Protein AF-A0A1F3L0E3-F1 (afdb_monomer_lite)

Foldseek 3Di:
DPPVVVVVVVVVVVVVVVVPDPDDDPDPPPDDDDDDDDDPDDADDFFDDDDDDDRQAGEAGGDPDPDDPPHNYHYQQCPDPPPVVDDRPCRDFCPPPPDPDDDQDFRWDFDDDPPDTFKIWDFPDSPPPPPPDDDDRDIDIDGPPPFDWDFDDDPPWTAWIWTQAPDPVDRQTAIEGETNDDHGPDNYHYDDQQAWTWDFDADPVQDDDPQTGWTFGAGSPPRDTDTDGSDLAKDFDDDPNHGQWIQGSVRDIDGDDCPDPDGDDACDPVVSHGDDPVVVVVVVVVVVVVVVVVVVVVVVVVVVVVVVVVVVD

Secondary structure (DSSP, 8-state):
-HHHHHHHHHHHHHHHHHTT---------------S----S-S---S--SSS-----EEES---SSSPPSSSEEE--TT--S-TT--TT----------SSS------EEEEETTEEEEEEE-S-------TT----PPEEEE-STTPPEEEEETTEEEEEEEE-S-TTS--EEEEESTT----SSSEEE--TTS-EEEEE--TTT-SSTT-SEEEEE-TTT--EEEEE-SSS-EEEEETTEEEEEE-TTS-EEE-----SS-----B-TTS-B--HHHHHHHHHHHHHHHHHHHHHHHHHHHHHHHHHHTT-

pLDDT: mean 73.62, std 20.07, range [36.59, 98.25]

Sequence (313 aa):
MKIITFIRAIAITIVLLCSFINFSFAQFDWIWNGTGGSVPPNTFRFGMLKQNLDIRAIGIGNFTSTNRPLSALHVNTNLMGTDPDFNKGEVFRTDAPVGTFGNPIDINWRMYRGTNQVVRFYNPYSSFVPSTSGQKCDLIIETTMGRSNIIFGTATIPRMIIQDGTNPAIQTGLVGIGNNFLSPQSQLHINDGVFDTYTQITNAATGASANDGLRIGVLGSNGNAVINQQENQSMFFNTNNTARMQINESGLITVYSLASGNNSIVLADKNGTLYTTEIETILTQSQTIQQLKQQVAELEKSIAEMKAIFSKN

Structure (mmCIF, N/CA/C/O backbone):
data_AF-A0A1F3L0E3-F1
#
_entry.id   AF-A0A1F3L0E3-F1
#
loop_
_atom_site.group_PDB
_atom_site.id
_atom_site.type_symbol
_atom_site.label_atom_id
_atom_site.label_alt_id
_atom_site.label_comp_id
_atom_site.label_asym_id
_atom_site.label_entity_id
_atom_site.label_seq_id
_atom_site.pdbx_PDB_ins_code
_atom_site.Cartn_x
_atom_site.Cartn_y
_atom_site.Cartn_z
_atom_site.occupancy
_atom_site.B_iso_or_equiv
_atom_site.auth_seq_id
_atom_site.auth_comp_id
_atom_site.auth_asym_id
_atom_site.auth_atom_id
_atom_site.pdbx_PDB_model_num
ATOM 1 N N . MET A 1 1 ? 47.073 0.833 -100.971 1.00 59.19 1 MET A N 1
ATOM 2 C CA . MET A 1 1 ? 45.784 0.347 -100.420 1.00 59.19 1 MET A CA 1
ATOM 3 C C . MET A 1 1 ? 45.906 -0.588 -99.196 1.00 59.19 1 MET A C 1
ATOM 5 O O . MET A 1 1 ? 44.896 -0.816 -98.554 1.00 59.19 1 MET A O 1
ATOM 9 N N . LYS A 1 2 ? 47.093 -1.092 -98.798 1.00 69.94 2 LYS A N 1
ATOM 10 C CA . LYS A 1 2 ? 47.237 -2.004 -97.633 1.00 69.94 2 LYS A CA 1
ATOM 11 C C . LYS A 1 2 ? 47.361 -1.320 -96.251 1.00 69.94 2 LYS A C 1
ATOM 13 O O . LYS A 1 2 ? 47.013 -1.925 -95.247 1.00 69.94 2 LYS A O 1
ATOM 18 N N . ILE A 1 3 ? 47.792 -0.056 -96.194 1.00 73.50 3 ILE A N 1
ATOM 19 C CA . ILE A 1 3 ? 48.008 0.685 -94.930 1.00 73.50 3 ILE A CA 1
ATOM 20 C C . ILE A 1 3 ? 46.696 1.088 -94.236 1.00 73.50 3 ILE A C 1
ATOM 22 O O . ILE A 1 3 ? 46.581 0.975 -93.020 1.00 73.50 3 ILE A O 1
ATOM 26 N N . ILE A 1 4 ? 45.676 1.496 -94.995 1.00 79.00 4 ILE A N 1
ATOM 27 C CA . ILE A 1 4 ? 44.397 1.959 -94.425 1.00 79.00 4 ILE A CA 1
ATOM 28 C C . ILE A 1 4 ? 43.642 0.804 -93.744 1.00 79.00 4 ILE A C 1
ATOM 30 O O . ILE A 1 4 ? 43.028 0.991 -92.695 1.00 79.00 4 ILE A O 1
ATOM 34 N N . THR A 1 5 ? 43.734 -0.408 -94.295 1.00 82.00 5 THR A N 1
ATOM 35 C CA . THR A 1 5 ? 43.110 -1.608 -93.718 1.00 82.00 5 THR A CA 1
ATOM 36 C C . THR A 1 5 ? 43.779 -2.025 -92.406 1.00 82.00 5 THR A C 1
ATOM 38 O O . THR A 1 5 ? 43.092 -2.422 -91.470 1.00 82.00 5 THR A O 1
ATOM 41 N N . PHE A 1 6 ? 45.102 -1.864 -92.300 1.00 85.06 6 PHE A N 1
ATOM 42 C CA . PHE A 1 6 ? 45.852 -2.153 -91.075 1.00 85.06 6 PHE A CA 1
ATOM 43 C C . PHE A 1 6 ? 45.528 -1.155 -89.950 1.00 85.06 6 PHE A C 1
ATOM 45 O O . PHE A 1 6 ? 45.276 -1.559 -88.817 1.00 85.06 6 PHE A O 1
ATOM 52 N N . ILE A 1 7 ? 45.422 0.139 -90.275 1.00 85.94 7 ILE A N 1
ATOM 53 C CA . ILE A 1 7 ? 45.053 1.180 -89.301 1.00 85.94 7 ILE A CA 1
ATOM 54 C C . ILE A 1 7 ? 43.621 0.974 -88.778 1.00 85.94 7 ILE A C 1
ATOM 56 O O . ILE A 1 7 ? 43.379 1.113 -87.579 1.00 85.94 7 ILE A O 1
ATOM 60 N N . ARG A 1 8 ? 42.672 0.571 -89.638 1.00 84.12 8 ARG A N 1
ATOM 61 C CA . ARG A 1 8 ? 41.297 0.253 -89.207 1.00 84.12 8 ARG A CA 1
ATOM 62 C C . ARG A 1 8 ? 41.234 -0.955 -88.268 1.00 84.12 8 ARG A C 1
ATOM 64 O O . ARG A 1 8 ? 40.488 -0.908 -87.295 1.00 84.12 8 ARG A O 1
ATOM 71 N N . ALA A 1 9 ? 42.028 -1.998 -88.515 1.00 82.94 9 ALA A N 1
ATOM 72 C CA . ALA A 1 9 ? 42.073 -3.175 -87.647 1.00 82.94 9 ALA A CA 1
ATOM 73 C C . ALA A 1 9 ? 42.627 -2.844 -86.247 1.00 82.94 9 ALA A C 1
ATOM 75 O O . ALA A 1 9 ? 42.079 -3.305 -85.247 1.00 82.94 9 ALA A O 1
ATOM 76 N N . ILE A 1 10 ? 43.652 -1.987 -86.161 1.00 86.62 10 ILE A N 1
ATOM 77 C CA . ILE A 1 10 ? 44.204 -1.528 -84.876 1.00 86.62 10 ILE A CA 1
ATOM 78 C C . ILE A 1 10 ? 43.184 -0.675 -84.112 1.00 86.62 10 ILE A C 1
ATOM 80 O O . ILE A 1 10 ? 42.952 -0.923 -82.932 1.00 86.62 10 ILE A O 1
ATOM 84 N N . ALA A 1 11 ? 42.526 0.280 -84.777 1.00 83.06 11 ALA A N 1
ATOM 85 C CA . ALA A 1 11 ? 41.540 1.144 -84.126 1.00 83.06 11 ALA A CA 1
ATOM 86 C C . ALA A 1 11 ? 40.345 0.351 -83.564 1.00 83.06 11 ALA A C 1
ATOM 88 O O . ALA A 1 11 ? 39.930 0.586 -82.432 1.00 83.06 11 ALA A O 1
ATOM 89 N N . ILE A 1 12 ? 39.834 -0.635 -84.312 1.00 83.12 12 ILE A N 1
ATOM 90 C CA . ILE A 1 12 ? 38.733 -1.504 -83.858 1.00 83.12 12 ILE A CA 1
ATOM 91 C C . ILE A 1 12 ? 39.172 -2.379 -82.675 1.00 83.12 12 ILE A C 1
ATOM 93 O O . ILE A 1 12 ? 38.412 -2.557 -81.726 1.00 83.12 12 ILE A O 1
ATOM 97 N N . THR A 1 13 ? 40.415 -2.868 -82.689 1.00 80.31 13 THR A N 1
ATOM 98 C CA . THR A 1 13 ? 40.968 -3.687 -81.600 1.00 80.31 13 THR A CA 1
ATOM 99 C C . THR A 1 13 ? 41.150 -2.872 -80.314 1.00 80.31 13 THR A C 1
ATOM 101 O O . THR A 1 13 ? 40.805 -3.357 -79.241 1.00 80.31 13 THR A O 1
ATOM 104 N N . ILE A 1 14 ? 41.603 -1.614 -80.407 1.00 78.00 14 ILE A N 1
ATOM 105 C CA . ILE A 1 14 ? 41.738 -0.708 -79.251 1.00 78.00 14 ILE A CA 1
ATOM 106 C C . ILE A 1 14 ? 40.364 -0.363 -78.659 1.00 78.00 14 ILE A C 1
ATOM 108 O O . ILE A 1 14 ? 40.195 -0.417 -77.444 1.00 78.00 14 ILE A O 1
ATOM 112 N N . VAL A 1 15 ? 39.361 -0.078 -79.496 1.00 74.81 15 VAL A N 1
ATOM 113 C CA . VAL A 1 15 ? 37.999 0.224 -79.021 1.00 74.81 15 VAL A CA 1
ATOM 114 C C . VAL A 1 15 ? 37.364 -0.991 -78.333 1.00 74.81 15 VAL A C 1
ATOM 116 O O . VAL A 1 15 ? 36.761 -0.835 -77.273 1.00 74.81 15 VAL A O 1
ATOM 119 N N . LEU A 1 16 ? 37.568 -2.202 -78.867 1.00 68.50 16 LEU A N 1
ATOM 120 C CA . LEU A 1 16 ? 37.091 -3.441 -78.242 1.00 68.50 16 LEU A CA 1
ATOM 121 C C . LEU A 1 16 ? 37.804 -3.745 -76.914 1.00 68.50 16 LEU A C 1
ATOM 123 O O . LEU A 1 16 ? 37.148 -4.157 -75.958 1.00 68.50 16 LEU A O 1
ATOM 127 N N . LEU A 1 17 ? 39.112 -3.486 -76.815 1.00 61.94 17 LEU A N 1
ATOM 128 C CA . LEU A 1 17 ? 39.872 -3.635 -75.568 1.00 61.94 17 LEU A CA 1
ATOM 129 C C . LEU A 1 17 ? 39.451 -2.622 -74.494 1.00 61.94 17 LEU A C 1
ATOM 131 O O . LEU A 1 17 ? 39.415 -2.979 -73.321 1.00 61.94 17 LEU A O 1
ATOM 135 N N . CYS A 1 18 ? 39.067 -1.398 -74.868 1.00 58.03 18 CYS A N 1
ATOM 136 C CA . CYS A 1 18 ? 38.587 -0.394 -73.915 1.00 58.03 18 CYS A CA 1
ATOM 137 C C . CYS A 1 18 ? 37.145 -0.644 -73.431 1.00 58.03 18 CYS A C 1
ATOM 139 O O . CYS A 1 18 ? 36.808 -0.240 -72.321 1.00 58.03 18 CYS A O 1
ATOM 141 N N . SER A 1 19 ? 36.296 -1.335 -74.204 1.00 53.44 19 SER A N 1
ATOM 142 C CA . SER A 1 19 ? 34.888 -1.583 -73.835 1.00 53.44 19 SER A CA 1
ATOM 143 C C . SER A 1 19 ? 34.648 -2.738 -72.847 1.00 53.44 19 SER A C 1
ATOM 145 O O . SER A 1 19 ? 33.529 -2.888 -72.360 1.00 53.44 19 SER A O 1
ATOM 147 N N . PHE A 1 20 ? 35.669 -3.539 -72.517 1.00 51.81 20 PHE A N 1
ATOM 148 C CA . PHE A 1 20 ? 35.537 -4.702 -71.619 1.00 51.81 20 PHE A CA 1
ATOM 149 C C . PHE A 1 20 ? 36.124 -4.510 -70.216 1.00 51.81 20 PHE A C 1
ATOM 151 O O . PHE A 1 20 ? 36.136 -5.456 -69.428 1.00 51.81 20 PHE A O 1
ATOM 158 N N . ILE A 1 21 ? 36.563 -3.301 -69.859 1.00 51.72 21 ILE A N 1
ATOM 159 C CA . ILE A 1 21 ? 37.211 -3.058 -68.568 1.00 51.72 21 ILE A CA 1
ATOM 160 C C . ILE A 1 21 ? 36.395 -2.094 -67.698 1.00 51.72 21 ILE A C 1
ATOM 162 O O . ILE A 1 21 ? 36.766 -0.949 -67.468 1.00 51.72 21 ILE A O 1
ATOM 166 N N . ASN A 1 22 ? 35.272 -2.583 -67.168 1.00 43.09 22 ASN A N 1
ATOM 167 C CA . ASN A 1 22 ? 34.642 -1.980 -65.993 1.00 43.09 22 ASN A CA 1
ATOM 168 C C . ASN A 1 22 ? 35.452 -2.373 -64.747 1.00 43.09 22 ASN A C 1
ATOM 170 O O . ASN A 1 22 ? 35.106 -3.326 -64.049 1.00 43.09 22 ASN A O 1
ATOM 174 N N . PHE A 1 23 ? 36.542 -1.657 -64.467 1.00 41.69 23 PHE A N 1
ATOM 175 C CA . PHE A 1 23 ? 37.125 -1.656 -63.126 1.00 41.69 23 PHE A CA 1
ATOM 176 C C . PHE A 1 23 ? 36.453 -0.560 -62.300 1.00 41.69 23 PHE A C 1
ATOM 178 O O . PHE A 1 23 ? 36.731 0.624 -62.466 1.00 41.69 23 PHE A O 1
ATOM 185 N N . SER A 1 24 ? 35.576 -0.955 -61.381 1.00 39.62 24 SER A N 1
ATOM 186 C CA . SER A 1 24 ? 35.202 -0.109 -60.250 1.00 39.62 24 SER A CA 1
ATOM 187 C C . SER A 1 24 ? 36.233 -0.329 -59.144 1.00 39.62 24 SER A C 1
ATOM 189 O O . SER A 1 24 ? 36.222 -1.366 -58.483 1.00 39.62 24 SER A O 1
ATOM 191 N N . PHE A 1 25 ? 37.136 0.631 -58.945 1.00 39.25 25 PHE A N 1
ATOM 192 C CA . PHE A 1 25 ? 37.959 0.687 -57.741 1.00 39.25 25 PHE A CA 1
ATOM 193 C C . PHE A 1 25 ? 37.154 1.377 -56.640 1.00 39.25 25 PHE A C 1
ATOM 195 O O . PHE A 1 25 ? 36.926 2.581 -56.693 1.00 39.25 25 PHE A O 1
ATOM 202 N N . ALA A 1 26 ? 36.751 0.622 -55.624 1.00 36.59 26 ALA A N 1
ATOM 203 C CA . ALA A 1 26 ? 36.622 1.178 -54.285 1.00 36.59 26 ALA A CA 1
ATOM 204 C C . ALA A 1 26 ? 37.933 0.849 -53.565 1.00 36.59 26 ALA A C 1
ATOM 206 O O . ALA A 1 26 ? 38.048 -0.184 -52.911 1.00 36.59 26 ALA A O 1
ATOM 207 N N . GLN A 1 27 ? 38.953 1.683 -53.770 1.00 40.19 27 GLN A N 1
ATOM 208 C CA . GLN A 1 27 ? 40.120 1.694 -52.900 1.00 40.19 27 GLN A CA 1
ATOM 209 C C . GLN A 1 27 ? 39.834 2.701 -51.790 1.00 40.19 27 GLN A C 1
ATOM 211 O O . GLN A 1 27 ? 39.753 3.901 -52.037 1.00 40.19 27 GLN A O 1
ATOM 216 N N . PHE A 1 28 ? 39.689 2.204 -50.570 1.00 40.84 28 PHE A N 1
ATOM 217 C CA . PHE A 1 28 ? 39.889 3.006 -49.371 1.00 40.84 28 PHE A CA 1
ATOM 218 C C . PHE A 1 28 ? 40.872 2.249 -48.477 1.00 40.84 28 PHE A C 1
ATOM 220 O O . PHE A 1 28 ? 40.523 1.734 -47.422 1.00 40.84 28 PHE A O 1
ATOM 227 N N . ASP A 1 29 ? 42.114 2.143 -48.954 1.00 38.25 29 ASP A N 1
ATOM 228 C CA . ASP A 1 29 ? 43.249 1.783 -48.110 1.00 38.25 29 ASP A CA 1
ATOM 229 C C . ASP A 1 29 ? 43.810 3.078 -47.532 1.00 38.25 29 ASP A C 1
ATOM 231 O O . ASP A 1 29 ? 44.656 3.732 -48.144 1.00 38.25 29 ASP A O 1
ATOM 235 N N . TRP A 1 30 ? 43.346 3.465 -46.345 1.00 38.22 30 TRP A N 1
ATOM 236 C CA . TRP A 1 30 ? 44.166 4.319 -45.495 1.00 38.22 30 TRP A CA 1
ATOM 237 C C . TRP A 1 30 ? 45.004 3.414 -44.596 1.00 38.22 30 TRP A C 1
ATOM 239 O O . TRP A 1 30 ? 44.659 3.137 -43.451 1.00 38.22 30 TRP A O 1
ATOM 249 N N . ILE A 1 31 ? 46.094 2.895 -45.162 1.00 44.28 31 ILE A N 1
ATOM 250 C CA . ILE A 1 31 ? 47.155 2.248 -44.393 1.00 44.28 31 ILE A CA 1
ATOM 251 C C . ILE A 1 31 ? 48.140 3.350 -44.019 1.00 44.28 31 ILE A C 1
ATOM 253 O O . ILE A 1 31 ? 48.849 3.895 -44.867 1.00 44.28 31 ILE A O 1
ATOM 257 N N . TRP A 1 32 ? 48.161 3.697 -42.734 1.00 43.19 32 TRP A N 1
ATOM 258 C CA . TRP A 1 32 ? 49.234 4.487 -42.150 1.00 43.19 32 TRP A CA 1
ATOM 259 C C . TRP A 1 32 ? 50.551 3.731 -42.363 1.00 43.19 32 TRP A C 1
ATOM 261 O O . TRP A 1 32 ? 50.732 2.619 -41.867 1.00 43.19 32 TRP A O 1
ATOM 271 N N . ASN A 1 33 ? 51.450 4.316 -43.151 1.00 50.12 33 ASN A N 1
ATOM 272 C CA . ASN A 1 33 ? 52.777 3.776 -43.414 1.00 50.12 33 ASN A CA 1
ATOM 273 C C . ASN A 1 33 ? 53.566 3.637 -42.101 1.00 50.12 33 ASN A C 1
ATOM 275 O O . ASN A 1 33 ? 54.032 4.624 -41.537 1.00 50.12 33 ASN A O 1
ATOM 279 N N . GLY A 1 34 ? 53.747 2.394 -41.657 1.00 41.91 34 GLY A N 1
ATOM 280 C CA . GLY A 1 34 ? 54.677 1.982 -40.610 1.00 41.91 34 GLY A CA 1
ATOM 281 C C . GLY A 1 34 ? 55.440 0.743 -41.073 1.00 41.91 34 GLY A C 1
ATOM 282 O O . GLY A 1 34 ? 55.023 -0.379 -40.826 1.00 41.91 34 GLY A O 1
ATOM 283 N N . THR A 1 35 ? 56.503 0.978 -41.838 1.00 45.50 35 THR A N 1
ATOM 284 C CA . THR A 1 35 ? 57.647 0.097 -42.146 1.00 45.50 35 THR A CA 1
ATOM 285 C C . THR A 1 35 ? 57.555 -1.404 -41.791 1.00 45.50 35 THR A C 1
ATOM 287 O O . THR A 1 35 ? 57.764 -1.800 -40.649 1.00 45.50 35 THR A O 1
ATOM 290 N N . GLY A 1 36 ? 57.456 -2.250 -42.826 1.00 48.59 36 GLY A N 1
ATOM 291 C CA . GLY A 1 36 ? 58.359 -3.407 -42.966 1.00 48.59 36 GLY A CA 1
ATOM 292 C C . GLY A 1 36 ? 57.940 -4.783 -42.432 1.00 48.59 36 GLY A C 1
ATOM 293 O O . GLY A 1 36 ? 58.781 -5.677 -42.433 1.00 48.59 36 GLY A O 1
ATOM 294 N N . GLY A 1 37 ? 56.690 -5.000 -42.019 1.00 49.09 37 GLY A N 1
ATOM 295 C CA . GLY A 1 37 ? 56.210 -6.319 -41.584 1.00 49.09 37 GLY A CA 1
ATOM 296 C C . GLY A 1 37 ? 55.043 -6.826 -42.427 1.00 49.09 37 GLY A C 1
ATOM 297 O O . GLY A 1 37 ? 53.979 -6.218 -42.447 1.00 49.09 37 GLY A O 1
ATOM 298 N N . SER A 1 38 ? 55.217 -7.955 -43.110 1.00 50.34 38 SER A N 1
ATOM 299 C CA . SER A 1 38 ? 54.152 -8.687 -43.802 1.00 50.34 38 SER A CA 1
ATOM 300 C C . SER A 1 38 ? 53.123 -9.227 -42.800 1.00 50.34 38 SER A C 1
ATOM 302 O O . SER A 1 38 ? 53.301 -10.312 -42.246 1.00 50.34 38 SER A O 1
ATOM 304 N N . VAL A 1 39 ? 52.050 -8.471 -42.559 1.00 51.91 39 VAL A N 1
ATOM 305 C CA . VAL A 1 39 ? 50.893 -8.930 -41.776 1.00 51.91 39 VAL A CA 1
ATOM 306 C C . VAL A 1 39 ? 49.913 -9.658 -42.714 1.00 51.91 39 VAL A C 1
ATOM 308 O O . VAL A 1 39 ? 49.618 -9.142 -43.794 1.00 51.91 39 VAL A O 1
ATOM 311 N N . PRO A 1 40 ? 49.408 -10.858 -42.361 1.00 53.81 40 PRO A N 1
ATOM 312 C CA . PRO A 1 40 ? 48.477 -11.614 -43.199 1.00 53.81 40 PRO A CA 1
ATOM 313 C C . PRO A 1 40 ? 47.165 -10.837 -43.457 1.00 53.81 40 PRO A C 1
ATOM 315 O O . PRO A 1 40 ? 46.615 -10.240 -42.531 1.00 53.81 40 PRO A O 1
ATOM 318 N N . PRO A 1 41 ? 46.616 -10.864 -44.688 1.00 47.81 41 PRO A N 1
ATOM 319 C CA . PRO A 1 41 ? 45.636 -9.886 -45.188 1.00 47.81 41 PRO A CA 1
ATOM 320 C C . PRO A 1 41 ? 44.186 -10.028 -44.668 1.00 47.81 41 PRO A C 1
ATOM 322 O O . PRO A 1 41 ? 43.246 -9.809 -45.424 1.00 47.81 41 PRO A O 1
ATOM 325 N N . ASN A 1 42 ? 43.937 -10.407 -43.407 1.00 49.28 42 ASN A N 1
ATOM 326 C CA . ASN A 1 42 ? 42.572 -10.759 -42.972 1.00 49.28 42 ASN A CA 1
ATOM 327 C C . ASN A 1 42 ? 42.128 -10.327 -41.562 1.00 49.28 42 ASN A C 1
ATOM 329 O O . ASN A 1 42 ? 41.179 -10.917 -41.051 1.00 49.28 42 ASN A O 1
ATOM 333 N N . THR A 1 43 ? 42.707 -9.304 -40.927 1.00 46.84 43 THR A N 1
ATOM 334 C CA . THR A 1 43 ? 42.323 -8.978 -39.532 1.00 46.84 43 THR A CA 1
ATOM 335 C C . THR A 1 43 ? 41.562 -7.683 -39.271 1.00 46.84 43 THR A C 1
ATOM 337 O O . THR A 1 43 ? 41.161 -7.494 -38.130 1.00 46.84 43 THR A O 1
ATOM 340 N N . PHE A 1 44 ? 41.203 -6.863 -40.266 1.00 45.75 44 PHE A N 1
ATOM 341 C CA . PHE A 1 44 ? 40.313 -5.715 -40.007 1.00 45.75 44 PHE A CA 1
ATOM 342 C C . PHE A 1 44 ? 39.319 -5.480 -41.147 1.00 45.75 44 PHE A C 1
ATOM 344 O O . PHE A 1 44 ? 39.528 -4.653 -42.027 1.00 45.75 44 PHE A O 1
ATOM 351 N N . ARG A 1 45 ? 38.208 -6.228 -41.147 1.00 46.84 45 ARG A N 1
ATOM 352 C CA . ARG A 1 45 ? 37.086 -5.972 -42.061 1.00 46.84 45 ARG A CA 1
ATOM 353 C C . ARG A 1 45 ? 36.080 -5.047 -41.390 1.00 46.84 45 ARG A C 1
ATOM 355 O O . ARG A 1 45 ? 35.203 -5.516 -40.672 1.00 46.84 45 ARG A O 1
ATOM 362 N N . PHE A 1 46 ? 36.161 -3.754 -41.680 1.00 47.50 46 PHE A N 1
ATOM 363 C CA . PHE A 1 46 ? 35.016 -2.870 -41.496 1.00 47.50 46 PHE A CA 1
ATOM 364 C C . PHE A 1 46 ? 34.133 -2.931 -42.749 1.00 47.50 46 PHE A C 1
ATOM 366 O O . PHE A 1 46 ? 34.481 -2.424 -43.808 1.00 47.50 46 PHE A O 1
ATOM 373 N N . GLY A 1 47 ? 32.983 -3.595 -42.620 1.00 52.59 47 GLY A N 1
ATOM 374 C CA . GLY A 1 47 ? 31.774 -3.224 -43.363 1.00 52.59 47 GLY A CA 1
ATOM 375 C C . GLY A 1 47 ? 31.705 -3.454 -44.878 1.00 52.59 47 GLY A C 1
ATOM 376 O O . GLY A 1 47 ? 30.941 -2.745 -45.523 1.00 52.59 47 GLY A O 1
ATOM 377 N N . MET A 1 48 ? 32.393 -4.436 -45.471 1.00 41.50 48 MET A N 1
ATOM 378 C CA . MET A 1 48 ? 32.135 -4.804 -46.876 1.00 41.50 48 MET A CA 1
ATOM 379 C C . MET A 1 48 ? 31.677 -6.255 -47.040 1.00 41.50 48 MET A C 1
ATOM 381 O O . MET A 1 48 ? 32.367 -7.193 -46.638 1.00 41.50 48 MET A O 1
ATOM 385 N N . LEU A 1 49 ? 30.538 -6.437 -47.719 1.00 45.12 49 LEU A N 1
ATOM 386 C CA . LEU A 1 49 ? 30.242 -7.662 -48.457 1.00 45.12 49 LEU A CA 1
ATOM 387 C C . LEU A 1 49 ? 30.392 -7.418 -49.957 1.00 45.12 49 LEU A C 1
ATOM 389 O O . LEU A 1 49 ? 30.104 -6.352 -50.495 1.00 45.12 49 LEU A O 1
ATOM 393 N N . LYS A 1 50 ? 30.847 -8.476 -50.615 1.00 43.72 50 LYS A N 1
ATOM 394 C CA . LYS A 1 50 ? 30.951 -8.627 -52.058 1.00 43.72 50 LYS A CA 1
ATOM 395 C C . LYS A 1 50 ? 29.531 -8.562 -52.660 1.00 43.72 50 LYS A C 1
ATOM 397 O O . LYS A 1 50 ? 28.702 -9.388 -52.300 1.00 43.72 50 LYS A O 1
ATOM 402 N N . GLN A 1 51 ? 29.319 -7.627 -53.594 1.00 45.00 51 GLN A N 1
ATOM 403 C CA . GLN A 1 51 ? 28.173 -7.490 -54.519 1.00 45.00 51 GLN A CA 1
ATOM 404 C C . GLN A 1 51 ? 26.819 -7.025 -53.928 1.00 45.00 51 GLN A C 1
ATOM 406 O O . GLN A 1 51 ? 26.098 -7.802 -53.317 1.00 45.00 51 GLN A O 1
ATOM 411 N N . ASN A 1 52 ? 26.448 -5.768 -54.224 1.00 48.62 52 ASN A N 1
ATOM 412 C CA . ASN A 1 52 ? 25.072 -5.247 -54.358 1.00 48.62 52 ASN A CA 1
ATOM 413 C C . ASN A 1 52 ? 24.021 -5.630 -53.290 1.00 48.62 52 ASN A C 1
ATOM 415 O O . ASN A 1 52 ? 22.859 -5.853 -53.622 1.00 48.62 52 ASN A O 1
ATOM 419 N N . LEU A 1 53 ? 24.381 -5.667 -52.006 1.00 46.53 53 LEU A N 1
ATOM 420 C CA . LEU A 1 53 ? 23.411 -5.826 -50.917 1.00 46.53 53 LEU A CA 1
ATOM 421 C C . LEU A 1 53 ? 23.544 -4.679 -49.915 1.00 46.53 53 LEU A C 1
ATOM 423 O O . LEU A 1 53 ? 24.660 -4.323 -49.538 1.00 46.53 53 LEU A O 1
ATOM 427 N N . ASP A 1 54 ? 22.405 -4.144 -49.466 1.00 50.03 54 ASP A N 1
ATOM 428 C CA . ASP A 1 54 ? 22.333 -3.150 -48.391 1.00 50.03 54 ASP A CA 1
ATOM 429 C C . ASP A 1 54 ? 23.138 -3.612 -47.169 1.00 50.03 54 ASP A C 1
ATOM 431 O O . ASP A 1 54 ? 23.112 -4.792 -46.799 1.00 50.03 54 ASP A O 1
ATOM 435 N N . ILE A 1 55 ? 23.849 -2.687 -46.519 1.00 53.16 55 ILE A N 1
ATOM 436 C CA . ILE A 1 55 ? 24.617 -2.976 -45.303 1.00 53.16 55 ILE A CA 1
ATOM 437 C C . ILE A 1 55 ? 23.634 -3.391 -44.202 1.00 53.16 55 ILE A C 1
ATOM 439 O O . ILE A 1 55 ? 22.942 -2.560 -43.622 1.00 53.16 55 ILE A O 1
ATOM 443 N N . ARG A 1 56 ? 23.560 -4.697 -43.912 1.00 46.91 56 ARG A N 1
ATOM 444 C CA . ARG A 1 56 ? 22.646 -5.240 -42.888 1.00 46.91 56 ARG A CA 1
ATOM 445 C C . ARG A 1 56 ? 23.243 -5.278 -41.479 1.00 46.91 56 ARG A C 1
ATOM 447 O O . ARG A 1 56 ? 22.487 -5.428 -40.525 1.00 46.91 56 ARG A O 1
ATOM 454 N N . ALA A 1 57 ? 24.569 -5.188 -41.341 1.00 53.34 57 ALA A N 1
ATOM 455 C CA . ALA A 1 57 ? 25.256 -5.177 -40.049 1.00 53.34 57 ALA A CA 1
ATOM 456 C C . ALA A 1 57 ? 26.691 -4.632 -40.155 1.00 53.34 57 ALA A C 1
ATOM 458 O O . ALA A 1 57 ? 27.360 -4.833 -41.170 1.00 53.34 57 ALA A O 1
ATOM 459 N N . ILE A 1 58 ? 27.175 -4.008 -39.080 1.00 58.91 58 ILE A N 1
ATOM 460 C CA . ILE A 1 58 ? 28.558 -3.574 -38.861 1.00 58.91 58 ILE A CA 1
ATOM 461 C C . ILE A 1 58 ? 29.090 -4.344 -37.646 1.00 58.91 58 ILE A C 1
ATOM 463 O O . ILE A 1 58 ? 28.533 -4.274 -36.552 1.00 58.91 58 ILE A O 1
ATOM 467 N N . GLY A 1 59 ? 30.155 -5.118 -37.839 1.00 56.16 59 GLY A N 1
ATOM 468 C CA . GLY A 1 59 ? 30.863 -5.799 -36.757 1.00 56.16 59 GLY A CA 1
ATOM 469 C C . GLY A 1 59 ? 32.163 -5.071 -36.433 1.00 56.16 59 GLY A C 1
ATOM 470 O O . GLY A 1 59 ? 32.882 -4.696 -37.355 1.00 56.16 59 GLY A O 1
ATOM 471 N N . ILE A 1 60 ? 32.475 -4.895 -35.149 1.00 59.22 60 ILE A N 1
ATOM 472 C CA . ILE A 1 60 ? 33.747 -4.333 -34.677 1.00 59.22 60 ILE A CA 1
ATOM 473 C C . ILE A 1 60 ? 34.398 -5.363 -33.747 1.00 59.22 60 ILE A C 1
ATOM 475 O O . ILE A 1 60 ? 33.850 -5.700 -32.703 1.00 59.22 60 ILE A O 1
ATOM 479 N N . GLY A 1 61 ? 35.548 -5.910 -34.137 1.00 56.22 61 GLY A N 1
ATOM 480 C CA . GLY A 1 61 ? 36.260 -6.944 -33.374 1.00 56.22 61 GLY A CA 1
ATOM 481 C C . GLY A 1 61 ? 36.597 -8.186 -34.203 1.00 56.22 61 GLY A C 1
ATOM 482 O O . GLY A 1 61 ? 36.264 -8.281 -35.383 1.00 56.22 61 GLY A O 1
ATOM 483 N N . ASN A 1 62 ? 37.300 -9.142 -33.592 1.00 53.19 62 ASN A N 1
ATOM 484 C CA . ASN A 1 62 ? 37.788 -10.339 -34.280 1.00 53.19 62 ASN A CA 1
ATOM 485 C C . ASN A 1 62 ? 36.757 -11.480 -34.208 1.00 53.19 62 ASN A C 1
ATOM 487 O O . ASN A 1 62 ? 36.547 -12.083 -33.156 1.00 53.19 62 ASN A O 1
ATOM 491 N N . PHE A 1 63 ? 36.097 -11.773 -35.328 1.00 58.28 63 PHE A N 1
ATOM 492 C CA . PHE A 1 63 ? 35.113 -12.851 -35.449 1.00 58.28 63 PHE A CA 1
ATOM 493 C C . PHE A 1 63 ? 35.813 -14.134 -35.908 1.00 58.28 63 PHE A C 1
ATOM 495 O O . PHE A 1 63 ? 36.061 -14.334 -37.092 1.00 58.28 63 PHE A O 1
ATOM 502 N N . THR A 1 64 ? 36.142 -15.017 -34.965 1.00 54.84 64 THR A N 1
ATOM 503 C CA . THR A 1 64 ? 36.888 -16.261 -35.235 1.00 54.84 64 THR A CA 1
ATOM 504 C C . THR A 1 64 ? 36.033 -17.390 -35.825 1.00 54.84 64 THR A C 1
ATOM 506 O O . THR A 1 64 ? 36.554 -18.461 -36.121 1.00 54.84 64 THR A O 1
ATOM 509 N N . SER A 1 65 ? 34.729 -17.168 -36.027 1.00 58.12 65 SER A N 1
ATOM 510 C CA . SER A 1 65 ? 33.824 -18.116 -36.687 1.00 58.12 65 SER A CA 1
ATOM 511 C C . SER A 1 65 ? 33.175 -17.480 -37.917 1.00 58.12 65 SER A C 1
ATOM 513 O O . SER A 1 65 ? 32.927 -16.278 -37.947 1.00 58.12 65 SER A O 1
ATOM 515 N N . THR A 1 66 ? 32.864 -18.287 -38.933 1.00 57.78 66 THR A N 1
ATOM 516 C CA . THR A 1 66 ? 32.194 -17.857 -40.177 1.00 57.78 66 THR A CA 1
ATOM 517 C C . THR A 1 66 ? 30.730 -17.440 -39.985 1.00 57.78 66 THR A C 1
ATOM 519 O O . THR A 1 66 ? 30.044 -17.128 -40.960 1.00 57.78 66 THR A O 1
ATOM 522 N N . ASN A 1 67 ? 30.222 -17.452 -38.752 1.00 52.78 67 ASN A N 1
ATOM 523 C CA . ASN A 1 67 ? 28.841 -17.106 -38.456 1.00 52.78 67 ASN A CA 1
ATOM 524 C C . ASN A 1 67 ? 28.665 -15.584 -38.468 1.00 52.78 67 ASN A C 1
ATOM 526 O O . ASN A 1 67 ? 29.438 -14.837 -37.871 1.00 52.78 67 ASN A O 1
ATOM 530 N N . ARG A 1 68 ? 27.637 -15.130 -39.193 1.00 56.06 68 ARG A N 1
ATOM 531 C CA . ARG A 1 68 ? 27.289 -13.712 -39.356 1.00 56.06 68 ARG A CA 1
ATOM 532 C C . ARG A 1 68 ? 27.074 -13.058 -37.980 1.00 56.06 68 ARG A C 1
ATOM 534 O O . ARG A 1 68 ? 26.574 -13.731 -37.077 1.00 56.06 68 ARG A O 1
ATOM 541 N N . PRO A 1 69 ? 27.384 -11.759 -37.811 1.00 52.28 69 PRO A N 1
ATOM 542 C CA . PRO A 1 69 ? 27.013 -11.042 -36.596 1.00 52.28 69 PRO A CA 1
ATOM 543 C C . PRO A 1 69 ? 25.495 -11.151 -36.374 1.00 52.28 69 PRO A C 1
ATOM 545 O O . PRO A 1 69 ? 24.712 -10.921 -37.294 1.00 52.28 69 PRO A O 1
ATOM 548 N N . LEU A 1 70 ? 25.091 -11.547 -35.162 1.00 50.94 70 LEU A N 1
ATOM 549 C CA . LEU A 1 70 ? 23.687 -11.782 -34.787 1.00 50.94 70 LEU A CA 1
ATOM 550 C C . LEU A 1 70 ? 22.886 -10.480 -34.580 1.00 50.94 70 LEU A C 1
ATOM 552 O O . LEU A 1 70 ? 21.684 -10.527 -34.341 1.00 50.94 70 LEU A O 1
ATOM 556 N N . SER A 1 71 ? 23.543 -9.325 -34.684 1.00 54.88 71 SER A N 1
ATOM 557 C CA . SER A 1 71 ? 22.971 -7.990 -34.517 1.00 54.88 71 SER A CA 1
ATOM 558 C C . SER A 1 71 ? 23.526 -7.024 -35.569 1.00 54.88 71 SER A C 1
ATOM 560 O O . SER A 1 71 ? 24.614 -7.227 -36.110 1.00 54.88 71 SER A O 1
ATOM 562 N N . ALA A 1 72 ? 22.782 -5.947 -35.846 1.00 50.00 72 ALA A N 1
ATOM 563 C CA . ALA A 1 72 ? 23.199 -4.892 -36.777 1.00 50.00 72 ALA A CA 1
ATOM 564 C C . ALA A 1 72 ? 24.463 -4.139 -36.313 1.00 50.00 72 ALA A C 1
ATOM 566 O O . ALA A 1 72 ? 25.191 -3.597 -37.140 1.00 50.00 72 ALA A O 1
ATOM 567 N N . LEU A 1 73 ? 24.745 -4.151 -35.009 1.00 63.94 73 LEU A N 1
ATOM 568 C CA . LEU A 1 73 ? 26.010 -3.740 -34.411 1.00 63.94 73 LEU A CA 1
ATOM 569 C C . LEU A 1 73 ? 26.456 -4.844 -33.449 1.00 63.94 73 LEU A C 1
ATOM 571 O O . LEU A 1 73 ? 25.769 -5.113 -32.463 1.00 63.94 73 LEU A O 1
ATOM 575 N N . HIS A 1 74 ? 27.573 -5.502 -33.749 1.00 55.16 74 HIS A N 1
ATOM 576 C CA . HIS A 1 74 ? 28.170 -6.534 -32.897 1.00 55.16 74 HIS A CA 1
ATOM 577 C C . HIS A 1 74 ? 29.596 -6.107 -32.566 1.00 55.16 74 HIS A C 1
ATOM 579 O O . HIS A 1 74 ? 30.434 -6.021 -33.461 1.00 55.16 74 HIS A O 1
ATOM 585 N N . VAL A 1 75 ? 29.877 -5.847 -31.292 1.00 61.56 75 VAL A N 1
ATOM 586 C CA . VAL A 1 75 ? 31.231 -5.555 -30.813 1.00 61.56 75 VAL A CA 1
ATOM 587 C C . VAL A 1 75 ? 31.742 -6.767 -30.037 1.00 61.56 75 VAL A C 1
ATOM 589 O O . VAL A 1 75 ? 31.145 -7.154 -29.035 1.00 61.56 75 VAL A O 1
ATOM 592 N N . ASN A 1 76 ? 32.805 -7.406 -30.524 1.00 54.44 76 ASN A N 1
ATOM 593 C CA . ASN A 1 76 ? 33.378 -8.596 -29.893 1.00 54.44 76 ASN A CA 1
ATOM 594 C C . ASN A 1 76 ? 34.621 -8.221 -29.073 1.00 54.44 76 ASN A C 1
ATOM 596 O O . ASN A 1 76 ? 35.664 -7.898 -29.640 1.00 54.44 76 ASN A O 1
ATOM 600 N N . THR A 1 77 ? 34.524 -8.314 -27.746 1.00 57.62 77 THR A N 1
ATOM 601 C CA . THR A 1 77 ? 35.595 -7.942 -26.805 1.00 57.62 77 THR A CA 1
ATOM 602 C C . THR A 1 77 ? 36.461 -9.121 -26.352 1.00 57.62 77 THR A C 1
ATOM 604 O O . THR A 1 77 ? 37.340 -8.943 -25.511 1.00 57.62 77 THR A O 1
ATOM 607 N N . ASN A 1 78 ? 36.250 -10.335 -26.878 1.00 51.84 78 ASN A N 1
ATOM 608 C CA . ASN A 1 78 ? 36.886 -11.559 -26.361 1.00 51.84 78 ASN A CA 1
ATOM 609 C C . ASN A 1 78 ? 38.415 -11.625 -26.533 1.00 51.84 78 ASN A C 1
ATOM 611 O O . ASN A 1 78 ? 39.052 -12.507 -25.960 1.00 51.84 78 ASN A O 1
ATOM 615 N N . LEU A 1 79 ? 39.011 -10.712 -27.304 1.00 52.16 79 LEU A N 1
ATOM 616 C CA . LEU A 1 79 ? 40.448 -10.692 -27.596 1.00 52.16 79 LEU A CA 1
ATOM 617 C C . LEU A 1 79 ? 41.131 -9.358 -27.275 1.00 52.16 79 LEU A C 1
ATOM 619 O O . LEU A 1 79 ? 42.258 -9.147 -27.716 1.00 52.16 79 LEU A O 1
ATOM 623 N N . MET A 1 80 ? 40.500 -8.471 -26.497 1.00 54.56 80 MET A N 1
ATOM 624 C CA . MET A 1 80 ? 41.235 -7.320 -25.969 1.00 54.56 80 MET A CA 1
ATOM 625 C C . MET A 1 80 ? 42.290 -7.856 -24.992 1.00 54.56 80 MET A C 1
ATOM 627 O O . MET A 1 80 ? 41.968 -8.576 -24.039 1.00 54.56 80 MET A O 1
ATOM 631 N N . GLY A 1 81 ? 43.564 -7.630 -25.330 1.00 52.97 81 GLY A N 1
ATOM 632 C CA . GLY A 1 81 ? 44.710 -7.989 -24.496 1.00 52.97 81 GLY A CA 1
ATOM 633 C C . GLY A 1 81 ? 44.653 -7.270 -23.148 1.00 52.97 81 GLY A C 1
ATOM 634 O O . GLY A 1 81 ? 43.709 -6.541 -22.872 1.00 52.97 81 GLY A O 1
ATOM 635 N N . THR A 1 82 ? 45.655 -7.476 -22.296 1.00 51.50 82 THR A N 1
ATOM 636 C CA . THR A 1 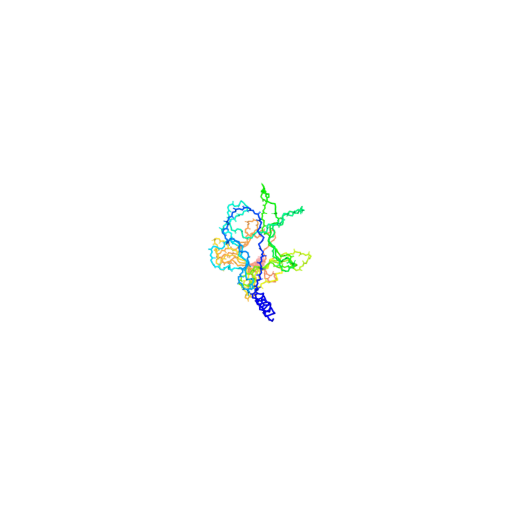82 ? 45.811 -6.794 -20.996 1.00 51.50 82 THR A CA 1
ATOM 637 C C . THR A 1 82 ? 46.139 -5.303 -21.154 1.00 51.50 82 THR A C 1
ATOM 639 O O . THR A 1 82 ? 47.086 -4.809 -20.545 1.00 51.50 82 THR A O 1
ATOM 642 N N . ASP A 1 83 ? 45.418 -4.606 -22.027 1.00 53.56 83 ASP A N 1
ATOM 643 C CA . ASP A 1 83 ? 45.438 -3.158 -22.095 1.00 53.56 83 ASP A CA 1
ATOM 644 C C . ASP A 1 83 ? 44.841 -2.647 -20.770 1.00 53.56 83 ASP A C 1
ATOM 646 O O . ASP A 1 83 ? 43.701 -3.009 -20.451 1.00 53.56 83 ASP A O 1
ATOM 650 N N . PRO A 1 84 ? 45.607 -1.911 -19.944 1.00 56.03 84 PRO A N 1
ATOM 651 C CA . PRO A 1 84 ? 45.159 -1.463 -18.624 1.00 56.03 84 PRO A CA 1
ATOM 652 C C . PRO A 1 84 ? 43.905 -0.585 -18.689 1.00 56.03 84 PRO A C 1
ATOM 654 O O . PRO A 1 84 ? 43.224 -0.427 -17.676 1.00 56.03 84 PRO A O 1
ATOM 657 N N . ASP A 1 85 ? 43.575 -0.067 -19.872 1.00 52.66 85 ASP A N 1
ATOM 658 C CA . ASP A 1 85 ? 42.461 0.847 -20.057 1.00 52.66 85 ASP A CA 1
ATOM 659 C C . ASP A 1 85 ? 41.132 0.131 -20.357 1.00 52.66 85 ASP A C 1
ATOM 661 O O . ASP A 1 85 ? 40.078 0.765 -20.269 1.00 52.66 85 ASP A O 1
ATOM 665 N N . PHE A 1 86 ? 41.121 -1.184 -20.635 1.00 47.16 86 PHE A N 1
ATOM 666 C CA . PHE A 1 86 ? 39.898 -1.919 -20.991 1.00 47.16 86 PHE A CA 1
ATOM 667 C C . PHE A 1 86 ? 39.729 -3.259 -20.262 1.00 47.16 86 PHE A C 1
ATOM 669 O O . PHE A 1 86 ? 40.453 -4.227 -20.500 1.00 47.16 86 PHE A O 1
ATOM 676 N N . ASN A 1 87 ? 38.671 -3.376 -19.453 1.00 48.31 87 ASN A N 1
ATOM 677 C CA . ASN A 1 87 ? 38.279 -4.668 -18.896 1.00 48.31 87 ASN A CA 1
ATOM 678 C C . ASN A 1 87 ? 37.585 -5.528 -19.962 1.00 48.31 87 ASN A C 1
ATOM 680 O O . ASN A 1 87 ? 36.724 -5.064 -20.717 1.00 48.31 87 ASN A O 1
ATOM 684 N N . LYS A 1 88 ? 37.915 -6.824 -19.993 1.00 46.78 88 LYS A N 1
ATOM 685 C CA . LYS A 1 88 ? 37.232 -7.798 -20.856 1.00 46.78 88 LYS A CA 1
ATOM 686 C C . LYS A 1 88 ? 35.732 -7.827 -20.535 1.00 46.78 88 LYS A C 1
ATOM 688 O O . LYS A 1 88 ? 35.353 -8.161 -19.418 1.00 46.78 88 LYS A O 1
ATOM 693 N N . GLY A 1 89 ? 34.896 -7.534 -21.534 1.00 49.50 89 GLY A N 1
ATOM 694 C CA . GLY A 1 89 ? 33.428 -7.563 -21.435 1.00 49.50 89 GLY A CA 1
ATOM 695 C C . GLY A 1 89 ? 32.749 -6.192 -21.505 1.00 49.50 89 GLY A C 1
ATOM 696 O O . GLY A 1 89 ? 31.528 -6.129 -21.632 1.00 49.50 89 GLY A O 1
ATOM 697 N N . GLU A 1 90 ? 33.509 -5.096 -21.481 1.00 47.06 90 GLU A N 1
ATOM 698 C CA . GLU A 1 90 ? 32.964 -3.746 -21.640 1.00 47.06 90 GLU A CA 1
ATOM 699 C C . GLU A 1 90 ? 32.796 -3.410 -23.132 1.00 47.06 90 GLU A C 1
ATOM 701 O O . GLU A 1 90 ? 33.758 -3.143 -23.846 1.00 47.06 90 GLU A O 1
ATOM 706 N N . VAL A 1 91 ? 31.558 -3.487 -23.626 1.00 51.81 91 VAL A N 1
ATOM 707 C CA . VAL A 1 91 ? 31.217 -3.337 -25.057 1.00 51.81 91 VAL A CA 1
ATOM 708 C C . VAL A 1 91 ? 30.799 -1.906 -25.425 1.00 51.81 91 VAL A C 1
ATOM 710 O O . VAL A 1 91 ? 30.920 -1.476 -26.570 1.00 51.81 91 VAL A O 1
ATOM 713 N N . PHE A 1 92 ? 30.329 -1.145 -24.447 1.00 57.53 92 PHE A N 1
ATOM 714 C CA . PHE A 1 92 ? 29.830 0.205 -24.639 1.00 57.53 92 PHE A CA 1
ATOM 715 C C . PHE A 1 92 ? 30.326 1.054 -23.470 1.00 57.53 92 PHE A C 1
ATOM 717 O O . PHE A 1 92 ? 29.871 0.887 -22.340 1.00 57.53 92 PHE A O 1
ATOM 724 N N . ARG A 1 93 ? 31.266 1.957 -23.744 1.00 48.91 93 ARG A N 1
ATOM 725 C CA . ARG A 1 93 ? 31.532 3.116 -22.897 1.00 48.91 93 ARG A CA 1
ATOM 726 C C . ARG A 1 93 ? 31.090 4.357 -23.659 1.00 48.91 93 ARG A C 1
ATOM 728 O O . ARG A 1 93 ? 31.268 4.442 -24.873 1.00 48.91 93 ARG A O 1
ATOM 735 N N . THR A 1 94 ? 30.520 5.321 -22.952 1.00 46.41 94 THR A N 1
ATOM 736 C CA . THR A 1 94 ? 30.557 6.708 -23.405 1.00 46.41 94 THR A CA 1
ATOM 737 C C . THR A 1 94 ? 31.747 7.332 -22.702 1.00 46.41 94 THR A C 1
ATOM 739 O O . THR A 1 94 ? 31.605 7.908 -21.622 1.00 46.41 94 THR A O 1
ATOM 742 N N . ASP A 1 95 ? 32.938 7.170 -23.267 1.00 43.56 95 ASP A N 1
ATOM 743 C CA . ASP A 1 95 ? 34.047 8.040 -22.904 1.00 43.56 95 ASP A CA 1
ATOM 744 C C . ASP A 1 95 ? 33.567 9.423 -23.348 1.00 43.56 95 ASP A C 1
ATOM 746 O O . ASP A 1 95 ? 33.522 9.723 -24.544 1.00 43.56 95 ASP A O 1
ATOM 750 N N . ALA A 1 96 ? 33.055 10.231 -22.418 1.00 43.47 96 ALA A N 1
ATOM 751 C CA . ALA A 1 96 ? 32.781 11.619 -22.733 1.00 43.47 96 ALA A CA 1
ATOM 752 C C . ALA A 1 96 ? 34.107 12.176 -23.272 1.00 43.47 96 ALA A C 1
ATOM 754 O O . ALA A 1 96 ? 35.127 12.009 -22.591 1.00 43.47 96 ALA A O 1
ATOM 755 N N . PRO A 1 97 ? 34.149 12.767 -24.485 1.00 42.19 97 PRO A N 1
ATOM 756 C CA . PRO A 1 97 ? 35.376 13.387 -24.951 1.00 42.19 97 PRO A CA 1
ATOM 757 C C . PRO A 1 97 ? 35.813 14.340 -23.851 1.00 42.19 97 PRO A C 1
ATOM 759 O O . PRO A 1 97 ? 34.973 15.064 -23.312 1.00 42.19 97 PRO A O 1
ATOM 762 N N . VAL A 1 98 ? 37.091 14.263 -23.472 1.00 41.56 98 VAL A N 1
ATOM 763 C CA . VAL A 1 98 ? 37.687 15.096 -22.429 1.00 41.56 98 VAL A CA 1
ATOM 764 C C . VAL A 1 98 ? 37.462 16.543 -22.844 1.00 41.56 98 VAL A C 1
ATOM 766 O O . VAL A 1 98 ? 38.203 17.112 -23.644 1.00 41.56 98 VAL A O 1
ATOM 769 N N . GLY A 1 99 ? 36.351 17.104 -22.382 1.00 41.22 99 GLY A N 1
ATOM 770 C CA . GLY A 1 99 ? 35.943 18.447 -22.699 1.00 41.22 99 GLY A CA 1
ATOM 771 C C . GLY A 1 99 ? 36.920 19.353 -21.994 1.00 41.22 99 GLY A C 1
ATOM 772 O O . GLY A 1 99 ? 36.840 19.561 -20.785 1.00 41.22 99 GLY A O 1
ATOM 773 N N . THR A 1 100 ? 37.845 19.919 -22.760 1.00 44.06 100 THR A N 1
ATOM 774 C CA . THR A 1 100 ? 38.340 21.256 -22.458 1.00 44.06 100 THR A CA 1
ATOM 775 C C . THR A 1 100 ? 37.105 22.111 -22.138 1.00 44.06 100 THR A C 1
ATOM 777 O O . THR A 1 100 ? 36.111 21.991 -22.845 1.00 44.06 100 THR A O 1
ATOM 780 N N . PHE A 1 101 ? 37.158 22.917 -21.074 1.00 42.53 101 PHE A N 1
ATOM 781 C CA . PHE A 1 101 ? 36.062 23.710 -20.476 1.00 42.53 101 PHE A CA 1
ATOM 782 C C . PHE A 1 101 ? 35.316 23.064 -19.296 1.00 42.53 101 PHE A C 1
ATOM 784 O O . PHE A 1 101 ? 34.129 22.780 -19.379 1.00 42.53 101 PHE A O 1
ATOM 791 N N . GLY A 1 102 ? 36.006 22.951 -18.152 1.00 46.91 102 GLY A N 1
ATOM 792 C CA . GLY A 1 102 ? 35.514 23.412 -16.837 1.00 46.91 102 GLY A CA 1
ATOM 793 C C . GLY A 1 102 ? 34.200 22.859 -16.268 1.00 46.91 102 GLY A C 1
ATOM 794 O O . GLY A 1 102 ? 33.755 23.359 -15.240 1.00 46.91 102 GLY A O 1
ATOM 795 N N . ASN A 1 103 ? 33.581 21.864 -16.894 1.00 49.22 103 ASN A N 1
ATOM 796 C CA . ASN A 1 103 ? 32.297 21.310 -16.491 1.00 49.22 103 ASN A CA 1
ATOM 797 C C . ASN A 1 103 ? 32.506 19.830 -16.133 1.00 49.22 103 ASN A C 1
ATOM 799 O O . ASN A 1 103 ? 32.997 19.080 -16.981 1.00 49.22 103 ASN A O 1
ATOM 803 N N . PRO A 1 104 ? 32.246 19.406 -14.885 1.00 52.44 104 PRO A N 1
ATOM 804 C CA . PRO A 1 104 ? 32.589 18.070 -14.410 1.00 52.44 104 PRO A CA 1
ATOM 805 C C . PRO A 1 104 ? 31.894 16.970 -15.226 1.00 52.44 104 PRO A C 1
ATOM 807 O O . PRO A 1 104 ? 30.710 16.713 -15.054 1.00 52.44 104 PRO A O 1
ATOM 810 N N . ILE A 1 105 ? 32.681 16.335 -16.102 1.00 54.12 105 ILE A N 1
ATOM 811 C CA . ILE A 1 105 ? 32.585 14.964 -16.629 1.00 54.12 105 ILE A CA 1
ATOM 812 C C . ILE A 1 105 ? 31.142 14.425 -16.691 1.00 54.12 105 ILE A C 1
ATOM 814 O O . ILE A 1 105 ? 30.612 13.854 -15.745 1.00 54.12 105 ILE A O 1
ATOM 818 N N . ASP A 1 106 ? 30.497 14.585 -17.839 1.00 57.06 106 ASP A N 1
ATOM 819 C CA . ASP A 1 106 ? 29.136 14.111 -18.092 1.00 57.06 106 ASP A CA 1
ATOM 820 C C . ASP A 1 106 ? 29.156 12.618 -18.497 1.00 57.06 106 ASP A C 1
ATOM 822 O O . ASP A 1 106 ? 29.126 12.279 -19.678 1.00 57.06 106 ASP A O 1
ATOM 826 N N . ILE A 1 107 ? 29.273 11.709 -17.520 1.00 58.75 107 ILE A N 1
ATOM 827 C CA . ILE A 1 107 ? 29.250 10.235 -17.707 1.00 58.75 107 ILE A CA 1
ATOM 828 C C . ILE A 1 107 ? 27.819 9.688 -17.833 1.00 58.75 107 ILE A C 1
ATOM 830 O O . ILE A 1 107 ? 27.414 8.752 -17.140 1.00 58.75 107 ILE A O 1
ATOM 834 N N . ASN A 1 108 ? 27.028 10.296 -18.713 1.00 65.44 108 ASN A N 1
ATOM 835 C CA . ASN A 1 108 ? 25.618 9.962 -18.863 1.00 65.44 108 ASN A CA 1
ATOM 836 C C . ASN A 1 108 ? 25.416 9.020 -20.050 1.00 65.44 108 ASN A C 1
ATOM 838 O O . ASN A 1 108 ? 25.735 9.356 -21.191 1.00 65.44 108 ASN A O 1
ATOM 842 N N . TRP A 1 109 ? 24.756 7.893 -19.808 1.00 71.31 109 TRP A N 1
ATOM 843 C CA . TRP A 1 109 ? 24.168 7.108 -20.887 1.00 71.31 109 TRP A CA 1
ATOM 844 C C . TRP A 1 109 ? 22.889 7.781 -21.338 1.00 71.31 109 TRP A C 1
ATOM 846 O O . TRP A 1 109 ? 22.000 8.024 -20.525 1.00 71.31 109 TRP A O 1
ATOM 856 N N . ARG A 1 110 ? 22.777 8.086 -22.628 1.00 69.38 110 ARG A N 1
ATOM 857 C CA . ARG A 1 110 ? 21.657 8.857 -23.172 1.00 69.38 110 ARG A CA 1
ATOM 858 C C . ARG A 1 110 ? 21.012 8.121 -24.329 1.00 69.38 110 ARG A C 1
ATOM 860 O O . ARG A 1 110 ? 21.697 7.589 -25.197 1.00 69.38 110 ARG A O 1
ATOM 867 N N . MET A 1 111 ? 19.689 8.156 -24.373 1.00 72.69 111 MET A N 1
ATOM 868 C CA . MET A 1 111 ? 18.909 7.727 -25.528 1.00 72.69 111 MET A CA 1
ATOM 869 C C . MET A 1 111 ? 18.263 8.951 -26.170 1.00 72.69 111 MET A C 1
ATOM 871 O O . MET A 1 111 ? 17.593 9.737 -25.498 1.00 72.69 111 MET A O 1
ATOM 875 N N . TYR A 1 112 ? 18.443 9.096 -27.480 1.00 66.25 112 TYR A N 1
ATOM 876 C CA . TYR A 1 112 ? 17.879 10.185 -28.273 1.00 66.25 112 TYR A CA 1
ATOM 877 C C . TYR A 1 112 ? 16.804 9.660 -29.227 1.00 66.25 112 TYR A C 1
ATOM 879 O O . TYR A 1 112 ? 16.896 8.543 -29.736 1.00 66.25 112 TYR A O 1
ATOM 887 N N . ARG A 1 113 ? 15.801 10.493 -29.515 1.00 61.09 113 ARG A N 1
ATOM 888 C CA . ARG A 1 113 ? 14.858 10.301 -30.622 1.00 61.09 113 ARG A CA 1
ATOM 889 C C . ARG A 1 113 ? 14.853 11.573 -31.464 1.00 61.09 113 ARG A C 1
ATOM 891 O O . ARG A 1 113 ? 14.272 12.583 -31.072 1.00 61.09 113 ARG A O 1
ATOM 898 N N . GLY A 1 114 ? 15.525 11.528 -32.615 1.00 73.44 114 GLY A N 1
ATOM 899 C CA . GLY A 1 114 ? 15.850 12.738 -33.375 1.00 73.44 114 GLY A CA 1
ATOM 900 C C . GLY A 1 114 ? 16.865 13.594 -32.612 1.00 73.44 114 GLY A C 1
ATOM 901 O O . GLY A 1 114 ? 17.846 13.065 -32.099 1.00 73.44 114 GLY A O 1
ATOM 902 N N . THR A 1 115 ? 16.617 14.899 -32.500 1.00 65.69 115 THR A N 1
ATOM 903 C CA . THR A 1 115 ? 17.478 15.838 -31.753 1.00 65.69 115 THR A CA 1
ATOM 904 C C . THR A 1 115 ? 17.194 15.877 -30.250 1.00 65.69 115 THR A C 1
ATOM 906 O O . THR A 1 115 ? 17.924 16.531 -29.510 1.00 65.69 115 THR A O 1
ATOM 909 N N . ASN A 1 116 ? 16.140 15.203 -29.780 1.00 61.06 116 ASN A N 1
ATOM 910 C CA . ASN A 1 116 ? 15.692 15.303 -28.394 1.00 61.06 116 ASN A CA 1
ATOM 911 C C . ASN A 1 116 ? 16.179 14.110 -27.562 1.00 61.06 116 ASN A C 1
ATOM 913 O O . ASN A 1 116 ? 16.000 12.954 -27.955 1.00 61.06 116 ASN A O 1
ATOM 917 N N . GLN A 1 117 ? 16.772 14.391 -26.400 1.00 71.00 117 GLN A N 1
ATOM 918 C CA . GLN A 1 117 ? 17.160 13.377 -25.420 1.00 71.00 117 GLN A CA 1
ATOM 919 C C . GLN A 1 117 ? 15.925 12.898 -24.654 1.00 71.00 117 GLN A C 1
ATOM 921 O O . GLN A 1 117 ? 15.281 13.691 -23.973 1.00 71.00 117 GLN A O 1
ATOM 926 N N . VAL A 1 118 ? 15.612 11.607 -24.732 1.00 76.19 118 VAL A N 1
ATOM 927 C CA . VAL A 1 118 ? 14.381 11.029 -24.169 1.00 76.19 118 VAL A CA 1
ATOM 928 C C . VAL A 1 118 ? 14.621 10.428 -22.784 1.00 76.19 118 VAL A C 1
ATOM 930 O O . VAL A 1 118 ? 13.802 10.605 -21.885 1.00 76.19 118 VAL A O 1
ATOM 933 N N . VAL A 1 119 ? 15.749 9.738 -22.607 1.00 79.25 119 VAL A N 1
ATOM 934 C CA . VAL A 1 119 ? 16.120 9.051 -21.361 1.00 79.25 119 VAL A CA 1
ATOM 935 C C . VAL A 1 119 ? 17.600 9.274 -21.102 1.00 79.25 119 VAL A C 1
ATOM 937 O O . VAL A 1 119 ? 18.400 9.246 -22.045 1.00 79.25 119 VAL A O 1
ATOM 940 N N . ARG A 1 120 ? 17.970 9.445 -19.831 1.00 77.06 120 ARG A N 1
ATOM 941 C CA . ARG A 1 120 ? 19.360 9.296 -19.402 1.00 77.06 120 ARG A CA 1
ATOM 942 C C . ARG A 1 120 ? 19.495 8.432 -18.154 1.00 77.06 120 ARG A C 1
ATOM 944 O O . ARG A 1 120 ? 18.627 8.452 -17.286 1.00 77.06 120 ARG A O 1
ATOM 951 N N . PHE A 1 121 ? 20.614 7.721 -18.082 1.00 79.12 121 PHE A N 1
ATOM 952 C CA . PHE A 1 121 ? 21.104 7.046 -16.888 1.00 79.12 121 PHE A CA 1
ATOM 953 C C . PHE A 1 121 ? 22.395 7.728 -16.491 1.00 79.12 121 PHE A C 1
ATOM 955 O O . PHE A 1 121 ? 23.334 7.793 -17.291 1.00 79.12 121 PHE A O 1
ATOM 962 N N . TYR A 1 122 ? 22.433 8.266 -15.281 1.00 70.88 122 TYR A N 1
ATOM 963 C CA . TYR A 1 122 ? 23.624 8.945 -14.814 1.00 70.88 122 TYR A CA 1
ATOM 964 C C . TYR A 1 122 ? 23.836 8.816 -13.321 1.00 70.88 122 TYR A C 1
ATOM 966 O O . TYR A 1 122 ? 22.898 8.623 -12.551 1.00 70.88 122 TYR A O 1
ATOM 974 N N . ASN A 1 123 ? 25.099 8.946 -12.936 1.00 64.62 123 ASN A N 1
ATOM 975 C CA . ASN A 1 123 ? 25.483 9.223 -11.568 1.00 64.62 123 ASN A CA 1
ATOM 976 C C . ASN A 1 123 ? 25.790 10.728 -11.493 1.00 64.62 123 ASN A C 1
ATOM 978 O O . ASN A 1 123 ? 26.657 11.196 -12.234 1.00 64.62 123 ASN A O 1
ATOM 982 N N . PRO A 1 124 ? 25.085 11.510 -10.659 1.00 58.94 124 PRO A N 1
ATOM 983 C CA . PRO A 1 124 ? 25.299 12.954 -10.561 1.00 58.94 124 PRO A CA 1
ATOM 984 C C . PRO A 1 124 ? 26.696 13.314 -10.033 1.00 58.94 124 PRO A C 1
ATOM 986 O O . PRO A 1 124 ? 27.130 14.451 -10.205 1.00 58.94 124 PRO A O 1
ATOM 989 N N . TYR A 1 125 ? 27.406 12.364 -9.414 1.00 61.69 125 TYR A N 1
ATOM 990 C CA . TYR A 1 125 ? 28.789 12.530 -8.994 1.00 61.69 125 TYR A CA 1
ATOM 991 C C . TYR A 1 125 ? 29.734 11.869 -9.995 1.00 61.69 125 TYR A C 1
ATOM 993 O O . TYR A 1 125 ? 29.956 10.662 -9.986 1.00 61.69 125 TYR A O 1
ATOM 1001 N N . SER A 1 126 ? 30.325 12.697 -10.852 1.00 52.53 126 SER A N 1
ATOM 1002 C CA . SER A 1 126 ? 31.367 12.299 -11.797 1.00 52.53 126 SER A CA 1
ATOM 1003 C C . SER A 1 126 ? 32.786 12.447 -11.252 1.00 52.53 126 SER A C 1
ATOM 1005 O O . SER A 1 126 ? 33.764 12.259 -11.980 1.00 52.53 126 SER A O 1
ATOM 1007 N N . SER A 1 127 ? 32.938 12.749 -9.961 1.00 47.88 127 SER A N 1
ATOM 1008 C CA . SER A 1 127 ? 34.252 12.718 -9.344 1.00 47.88 127 SER A CA 1
ATOM 1009 C C . SER A 1 127 ? 34.602 11.267 -9.006 1.00 47.88 127 SER A C 1
ATOM 1011 O O . SER A 1 127 ? 34.128 10.686 -8.036 1.00 47.88 127 SER A O 1
ATOM 1013 N N . PHE A 1 128 ? 35.520 10.699 -9.786 1.00 47.09 128 PHE A N 1
ATOM 1014 C CA . PHE A 1 128 ? 36.362 9.543 -9.437 1.00 47.09 128 PHE A CA 1
ATOM 1015 C C . PHE A 1 128 ? 37.225 9.802 -8.178 1.00 47.09 128 PHE A C 1
ATOM 1017 O O . PHE A 1 128 ? 38.323 9.272 -8.037 1.00 47.09 128 PHE A O 1
ATOM 1024 N N . VAL A 1 129 ? 36.783 10.669 -7.266 1.00 45.28 129 VAL A N 1
ATOM 1025 C CA . VAL A 1 129 ? 37.466 10.912 -6.007 1.00 45.28 129 VAL A CA 1
ATOM 1026 C C . VAL A 1 129 ? 37.017 9.788 -5.081 1.00 45.28 129 VAL A C 1
ATOM 1028 O O . VAL A 1 129 ? 35.820 9.699 -4.796 1.00 45.28 129 VAL A O 1
ATOM 1031 N N . PRO A 1 130 ? 37.933 8.928 -4.600 1.00 45.69 130 PRO A N 1
ATOM 1032 C CA . PRO A 1 130 ? 37.627 8.022 -3.512 1.00 45.69 130 PRO A CA 1
ATOM 1033 C C . PRO A 1 130 ? 37.342 8.905 -2.301 1.00 45.69 130 PRO A C 1
ATOM 1035 O O . PRO A 1 130 ? 38.249 9.362 -1.610 1.00 45.69 130 PRO A O 1
ATOM 1038 N N . SER A 1 131 ? 36.069 9.249 -2.119 1.00 48.62 131 SER A N 1
ATOM 1039 C CA . SER A 1 131 ? 35.598 10.015 -0.981 1.00 48.62 131 SER A CA 1
ATOM 1040 C C . SER A 1 131 ? 35.922 9.189 0.256 1.00 48.62 131 SER A C 1
ATOM 1042 O O . SER A 1 131 ? 35.299 8.165 0.533 1.00 48.62 131 SER A O 1
ATOM 1044 N N . THR A 1 132 ? 36.920 9.642 1.006 1.00 55.06 132 THR A N 1
ATOM 1045 C CA . THR A 1 132 ? 37.295 9.133 2.327 1.00 55.06 132 THR A CA 1
ATOM 1046 C C . THR A 1 132 ? 36.190 9.346 3.376 1.00 55.06 132 THR A C 1
ATOM 1048 O O . THR A 1 132 ? 36.411 9.102 4.558 1.00 55.06 132 THR A O 1
ATOM 1051 N N . SER A 1 133 ? 34.977 9.742 2.970 1.00 58.00 133 SER A N 1
ATOM 1052 C CA . SER A 1 133 ? 33.816 9.912 3.840 1.00 58.00 133 SER A CA 1
ATOM 1053 C C . SER A 1 133 ? 32.475 9.648 3.125 1.00 58.00 133 SER A C 1
ATOM 1055 O O . SER A 1 133 ? 31.608 10.511 3.041 1.00 58.00 133 SER A O 1
ATOM 1057 N N . GLY A 1 134 ? 32.257 8.414 2.657 1.00 57.88 134 GLY A N 1
ATOM 1058 C CA . GLY A 1 134 ? 30.917 7.797 2.649 1.00 57.88 134 GLY A CA 1
ATOM 1059 C C . GLY A 1 134 ? 29.811 8.446 1.800 1.00 57.88 134 GLY A C 1
ATOM 1060 O O . GLY A 1 134 ? 28.633 8.269 2.117 1.00 57.88 134 GLY A O 1
ATOM 1061 N N . GLN A 1 135 ? 30.139 9.183 0.738 1.00 58.47 135 GLN A N 1
ATOM 1062 C CA . GLN A 1 135 ? 29.123 9.737 -0.166 1.00 58.47 135 GLN A CA 1
ATOM 1063 C C . GLN A 1 135 ? 28.590 8.663 -1.129 1.00 58.47 135 GLN A C 1
ATOM 1065 O O . GLN A 1 135 ? 29.355 7.887 -1.700 1.00 58.47 135 GLN A O 1
ATOM 1070 N N . LYS A 1 136 ? 27.260 8.587 -1.260 1.00 57.47 136 LYS A N 1
ATOM 1071 C CA . LYS A 1 136 ? 26.550 7.527 -1.989 1.00 57.47 136 LYS A CA 1
ATOM 1072 C C . LYS A 1 136 ? 26.498 7.823 -3.490 1.00 57.47 136 LYS A C 1
ATOM 1074 O O . LYS A 1 136 ? 26.128 8.920 -3.898 1.00 57.47 136 LYS A O 1
ATOM 1079 N N . CYS A 1 137 ? 26.846 6.822 -4.293 1.00 60.06 137 CYS A N 1
ATOM 1080 C CA . CYS A 1 137 ? 26.700 6.818 -5.746 1.00 60.06 137 CYS A CA 1
ATOM 1081 C C . CYS A 1 137 ? 25.305 6.306 -6.119 1.00 60.06 137 CYS A C 1
ATOM 1083 O O . CYS A 1 137 ? 25.139 5.115 -6.387 1.00 60.06 137 CYS A O 1
ATOM 1085 N N . ASP A 1 138 ? 24.303 7.181 -6.106 1.00 72.12 138 ASP A N 1
ATOM 1086 C CA . ASP A 1 138 ? 22.953 6.793 -6.512 1.00 72.12 138 ASP A CA 1
ATOM 1087 C C . ASP A 1 138 ? 22.844 6.770 -8.046 1.00 72.12 138 ASP A C 1
ATOM 1089 O O . ASP A 1 138 ? 23.305 7.676 -8.745 1.00 72.12 138 ASP A O 1
ATOM 1093 N N . LEU A 1 139 ? 22.221 5.721 -8.584 1.00 76.12 139 LEU A N 1
ATOM 1094 C CA . LEU A 1 139 ? 21.834 5.662 -9.991 1.00 76.12 139 LEU A CA 1
ATOM 1095 C C . LEU A 1 139 ? 20.572 6.502 -10.195 1.00 76.12 139 LEU A C 1
ATOM 1097 O O . LEU A 1 139 ? 19.526 6.187 -9.626 1.00 76.12 139 LEU A O 1
ATOM 1101 N N . ILE A 1 140 ? 20.644 7.518 -11.054 1.00 76.12 140 ILE A N 1
ATOM 1102 C CA . ILE A 1 140 ? 19.478 8.305 -11.454 1.00 76.12 140 ILE A CA 1
ATOM 1103 C C . ILE A 1 140 ? 18.954 7.798 -12.797 1.00 76.12 140 ILE A C 1
ATOM 1105 O O . ILE A 1 140 ? 19.689 7.718 -13.786 1.00 76.12 140 ILE A O 1
ATOM 1109 N N . ILE A 1 141 ? 17.656 7.489 -12.819 1.00 84.25 141 ILE A N 1
ATOM 1110 C CA . ILE A 1 141 ? 16.872 7.204 -14.021 1.00 84.25 141 ILE A CA 1
ATOM 1111 C C . ILE A 1 141 ? 15.850 8.323 -14.149 1.00 84.25 141 ILE A C 1
ATOM 1113 O O . ILE A 1 141 ? 15.026 8.509 -13.256 1.00 84.25 141 ILE A O 1
ATOM 1117 N N . GLU A 1 142 ? 15.882 9.054 -15.257 1.00 82.94 142 GLU A N 1
ATOM 1118 C CA . GLU A 1 142 ? 14.939 10.145 -15.482 1.00 82.94 142 GLU A CA 1
ATOM 1119 C C . GLU A 1 142 ? 14.564 10.308 -16.953 1.00 82.94 142 GLU A C 1
ATOM 1121 O O . GLU A 1 142 ? 15.294 9.928 -17.877 1.00 82.94 142 GLU A O 1
ATOM 1126 N N . THR A 1 143 ? 13.405 10.925 -17.159 1.00 81.62 143 THR A N 1
ATOM 1127 C CA . THR A 1 143 ? 12.924 11.342 -18.470 1.00 81.62 143 THR A CA 1
ATOM 1128 C C . THR A 1 143 ? 13.142 12.841 -18.635 1.00 81.62 143 THR A C 1
ATOM 1130 O O . THR A 1 143 ? 12.616 13.633 -17.857 1.00 81.62 143 THR A O 1
ATOM 1133 N N . THR A 1 144 ? 13.895 13.244 -19.657 1.00 70.38 144 THR A N 1
ATOM 1134 C CA . THR A 1 144 ? 14.341 14.641 -19.828 1.00 70.38 144 THR A CA 1
ATOM 1135 C C . THR A 1 144 ? 13.447 15.495 -20.722 1.00 70.38 144 THR A C 1
ATOM 1137 O O . THR A 1 144 ? 13.675 16.694 -20.863 1.00 70.38 144 THR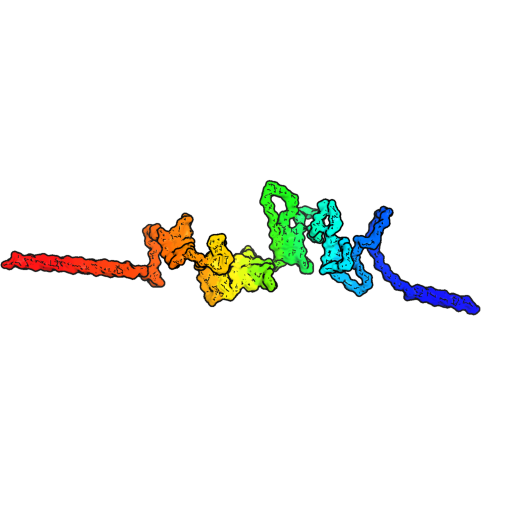 A O 1
ATOM 1140 N N . MET A 1 145 ? 12.422 14.906 -21.334 1.00 62.28 145 MET A N 1
ATOM 1141 C CA . MET A 1 145 ? 11.434 15.633 -22.130 1.00 62.28 145 MET A CA 1
ATOM 1142 C C . MET A 1 145 ? 10.147 15.821 -21.333 1.00 62.28 145 MET A C 1
ATOM 1144 O O . MET A 1 145 ? 9.668 14.866 -20.728 1.00 62.28 145 MET A O 1
ATOM 1148 N N . GLY A 1 146 ? 9.606 17.046 -21.368 1.00 64.69 146 GLY A N 1
ATOM 1149 C CA . GLY A 1 146 ? 8.453 17.539 -20.603 1.00 64.69 146 GLY A CA 1
ATOM 1150 C C . GLY A 1 146 ? 7.524 16.483 -19.995 1.00 64.69 146 GLY A C 1
ATOM 1151 O O . GLY A 1 146 ? 6.936 15.693 -20.728 1.00 64.69 146 GLY A O 1
ATOM 1152 N N . ARG A 1 147 ? 7.392 16.521 -18.658 1.00 70.81 147 ARG A N 1
ATOM 1153 C CA . ARG A 1 147 ? 6.431 15.766 -17.822 1.00 70.81 147 ARG A CA 1
ATOM 1154 C C . ARG A 1 147 ? 6.198 14.323 -18.283 1.00 70.81 147 ARG A C 1
ATOM 1156 O O . ARG A 1 147 ? 5.062 13.862 -18.378 1.00 70.81 147 ARG A O 1
ATOM 1163 N N . SER A 1 148 ? 7.279 13.637 -18.634 1.00 80.94 148 SER A N 1
ATOM 1164 C CA . SER A 1 148 ? 7.225 12.233 -19.018 1.00 80.94 148 SER A CA 1
ATOM 1165 C C . SER A 1 148 ? 7.209 11.347 -17.773 1.00 80.94 148 SER A C 1
ATOM 1167 O O . SER A 1 148 ? 7.659 11.738 -16.697 1.00 80.94 148 SER A O 1
ATOM 1169 N N . ASN A 1 149 ? 6.656 10.149 -17.928 1.00 89.38 149 ASN A N 1
ATOM 1170 C CA . ASN A 1 149 ? 6.499 9.198 -16.837 1.00 89.38 149 ASN A CA 1
ATOM 1171 C C . ASN A 1 149 ? 7.590 8.130 -16.911 1.00 89.38 149 ASN A C 1
ATOM 1173 O O . ASN A 1 149 ? 7.919 7.657 -18.002 1.00 89.38 149 ASN A O 1
ATOM 1177 N N . ILE A 1 150 ? 8.075 7.677 -15.758 1.00 92.75 150 ILE A N 1
ATOM 1178 C CA . ILE A 1 150 ? 8.826 6.420 -15.672 1.00 92.75 150 ILE A CA 1
ATOM 1179 C C . ILE A 1 150 ? 7.803 5.308 -15.458 1.00 92.75 150 ILE A C 1
ATOM 1181 O O . ILE A 1 150 ? 7.033 5.349 -14.499 1.00 92.75 150 ILE A O 1
ATOM 1185 N N . ILE A 1 151 ? 7.768 4.331 -16.366 1.00 93.19 151 ILE A N 1
ATOM 1186 C CA . ILE A 1 151 ? 6.790 3.239 -16.343 1.00 93.19 151 ILE A CA 1
ATOM 1187 C C . ILE A 1 151 ? 7.520 1.909 -16.201 1.00 93.19 151 ILE A C 1
ATOM 1189 O O . ILE A 1 151 ? 8.366 1.561 -17.024 1.00 93.19 151 ILE A O 1
ATOM 1193 N N . PHE A 1 152 ? 7.124 1.140 -15.192 1.00 94.94 152 PHE A N 1
ATOM 1194 C CA . PHE A 1 152 ? 7.524 -0.249 -15.018 1.00 94.94 152 PHE A CA 1
ATOM 1195 C C . PHE A 1 152 ? 6.340 -1.141 -15.377 1.00 94.94 152 PHE A C 1
ATOM 1197 O O . PHE A 1 152 ? 5.251 -1.006 -14.813 1.00 94.94 152 PHE A O 1
ATOM 1204 N N . GLY A 1 153 ? 6.537 -2.049 -16.330 1.00 94.19 153 GLY A N 1
ATOM 1205 C CA . GLY A 1 153 ? 5.485 -2.932 -16.817 1.00 94.19 153 GLY A CA 1
ATOM 1206 C C . GLY A 1 153 ? 5.943 -4.374 -16.967 1.00 94.19 153 GLY A C 1
ATOM 1207 O O . GLY A 1 153 ? 7.130 -4.656 -17.116 1.00 94.19 153 GLY A O 1
ATOM 1208 N N . THR A 1 154 ? 4.984 -5.293 -16.954 1.00 95.12 154 THR A N 1
ATOM 1209 C CA . THR A 1 154 ? 5.199 -6.723 -17.199 1.00 95.12 154 THR A CA 1
ATOM 1210 C C . THR A 1 154 ? 4.240 -7.189 -18.283 1.00 95.12 154 THR A C 1
ATOM 1212 O O . THR A 1 154 ? 3.059 -6.849 -18.253 1.00 95.12 154 THR A O 1
ATOM 1215 N N . ALA A 1 155 ? 4.745 -7.934 -19.273 1.00 92.62 155 ALA A N 1
ATOM 1216 C CA . ALA A 1 155 ? 3.957 -8.392 -20.422 1.00 92.62 155 ALA A CA 1
ATOM 1217 C C . ALA A 1 155 ? 3.140 -7.259 -21.085 1.00 92.62 155 ALA A C 1
ATOM 1219 O O . ALA A 1 155 ? 1.957 -7.416 -21.360 1.00 92.62 155 ALA A O 1
ATOM 1220 N N . THR A 1 156 ? 3.772 -6.099 -21.309 1.00 90.62 156 THR A N 1
ATOM 1221 C CA . THR A 1 156 ? 3.169 -4.869 -21.877 1.00 90.62 156 THR A CA 1
ATOM 1222 C C . THR A 1 156 ? 2.121 -4.161 -21.010 1.00 90.62 156 THR A C 1
ATOM 1224 O O . THR A 1 156 ? 1.589 -3.136 -21.422 1.00 90.62 156 THR A O 1
ATOM 1227 N N . ILE A 1 157 ? 1.870 -4.640 -19.790 1.00 91.19 157 ILE A N 1
ATOM 1228 C CA . ILE A 1 157 ? 0.940 -4.019 -18.843 1.00 91.19 157 ILE A CA 1
ATOM 1229 C C . ILE A 1 157 ? 1.733 -3.148 -17.859 1.00 91.19 157 ILE A C 1
ATOM 1231 O O . ILE A 1 157 ? 2.586 -3.690 -17.149 1.00 91.19 157 ILE A O 1
ATOM 1235 N N . PRO A 1 158 ? 1.467 -1.832 -17.767 1.00 93.31 158 PRO A N 1
ATOM 1236 C CA . PRO A 1 158 ? 1.995 -0.987 -16.698 1.00 93.31 158 PRO A CA 1
ATOM 1237 C C . PRO A 1 158 ? 1.570 -1.521 -15.327 1.00 93.31 158 PRO A C 1
ATOM 1239 O O . PRO A 1 158 ? 0.394 -1.822 -15.128 1.00 93.31 158 PRO A O 1
ATOM 1242 N N . ARG A 1 159 ? 2.524 -1.653 -14.401 1.00 95.19 159 ARG A N 1
ATOM 1243 C CA . ARG A 1 159 ? 2.291 -2.079 -13.006 1.00 95.19 159 ARG A CA 1
ATOM 1244 C C . ARG A 1 159 ? 2.630 -0.986 -12.003 1.00 95.19 159 ARG A C 1
ATOM 1246 O O . ARG A 1 159 ? 2.018 -0.920 -10.944 1.00 95.19 159 ARG A O 1
ATOM 1253 N N . MET A 1 160 ? 3.605 -0.142 -12.336 1.00 96.94 160 MET A N 1
ATOM 1254 C CA . MET A 1 160 ? 3.982 1.023 -11.547 1.00 96.94 160 MET A CA 1
ATOM 1255 C C . MET A 1 160 ? 4.315 2.189 -12.470 1.00 96.94 160 MET A C 1
ATOM 1257 O O . MET A 1 160 ? 4.933 2.013 -13.524 1.00 96.94 160 MET A O 1
ATOM 1261 N N . ILE A 1 161 ? 3.925 3.384 -12.046 1.00 94.69 161 ILE A N 1
ATOM 1262 C CA . ILE A 1 161 ? 4.202 4.632 -12.739 1.00 94.69 161 ILE A CA 1
ATOM 1263 C C . ILE A 1 161 ? 4.711 5.682 -11.756 1.00 94.69 161 ILE A C 1
ATOM 1265 O O . ILE A 1 161 ? 4.155 5.838 -10.672 1.00 94.69 161 ILE A O 1
ATOM 1269 N N . ILE A 1 162 ? 5.753 6.409 -12.150 1.00 94.06 162 ILE A N 1
ATOM 1270 C CA . ILE A 1 162 ? 6.227 7.610 -11.461 1.00 94.06 162 ILE A CA 1
ATOM 1271 C C . ILE A 1 162 ? 5.953 8.792 -12.385 1.00 94.06 162 ILE A C 1
ATOM 1273 O O . ILE A 1 162 ? 6.443 8.812 -13.518 1.00 94.06 162 ILE A O 1
ATOM 1277 N N . GLN A 1 163 ? 5.151 9.744 -11.913 1.00 90.38 163 GLN A N 1
ATOM 1278 C CA . GLN A 1 163 ? 4.770 10.943 -12.658 1.00 90.38 163 GLN A CA 1
ATOM 1279 C C . GLN A 1 163 ? 5.276 12.195 -11.961 1.00 90.38 163 GLN A C 1
ATOM 1281 O O . GLN A 1 163 ? 5.191 12.314 -10.739 1.00 90.38 163 GLN A O 1
ATOM 1286 N N . ASP A 1 164 ? 5.716 13.159 -12.756 1.00 82.94 164 ASP A N 1
ATOM 1287 C CA . ASP A 1 164 ? 5.859 14.543 -12.321 1.00 82.94 164 ASP A CA 1
ATOM 1288 C C . ASP A 1 164 ? 4.453 15.171 -12.339 1.00 82.94 164 ASP A C 1
ATOM 1290 O O . ASP A 1 164 ? 3.916 15.458 -13.414 1.00 82.94 164 ASP A O 1
ATOM 1294 N N . GLY A 1 165 ? 3.798 15.224 -11.167 1.00 72.31 165 GLY A N 1
ATOM 1295 C CA . GLY A 1 165 ? 2.353 15.434 -10.990 1.00 72.31 165 GLY A CA 1
ATOM 1296 C C . GLY A 1 165 ? 1.759 16.591 -11.795 1.00 72.31 165 GLY A C 1
ATOM 1297 O O . GLY A 1 165 ? 2.463 17.496 -12.222 1.00 72.31 165 GLY A O 1
ATOM 1298 N N . THR A 1 166 ? 0.440 16.597 -12.012 1.00 68.62 166 THR A N 1
ATOM 1299 C CA . THR A 1 166 ? -0.245 17.474 -12.991 1.00 68.62 166 THR A CA 1
ATOM 1300 C C . THR A 1 166 ? -0.263 18.967 -12.644 1.00 68.62 166 THR A C 1
ATOM 1302 O O . THR A 1 166 ? -0.409 19.795 -13.551 1.00 68.62 166 THR A O 1
ATOM 1305 N N . ASN A 1 167 ? -0.006 19.350 -11.390 1.00 66.50 167 ASN A N 1
ATOM 1306 C CA . ASN A 1 167 ? 0.059 20.749 -10.962 1.00 66.50 167 ASN A CA 1
ATOM 1307 C C . ASN A 1 167 ? 1.500 21.307 -11.025 1.00 66.50 167 ASN A C 1
ATOM 1309 O O . ASN A 1 167 ? 2.323 20.939 -10.192 1.00 66.50 167 ASN A O 1
ATOM 1313 N N . PRO A 1 168 ? 1.823 22.226 -11.956 1.00 60.12 168 PRO A N 1
ATOM 1314 C CA . PRO A 1 168 ? 3.166 22.804 -12.054 1.00 60.12 168 PRO A CA 1
ATOM 1315 C C . PRO A 1 168 ? 3.553 23.687 -10.852 1.00 60.12 168 PRO A C 1
ATOM 1317 O O . PRO A 1 168 ? 4.735 23.955 -10.666 1.00 60.12 168 PRO A O 1
ATOM 1320 N N . ALA A 1 169 ? 2.592 24.134 -10.032 1.00 60.44 169 ALA A N 1
ATOM 1321 C CA . ALA A 1 169 ? 2.859 24.950 -8.843 1.00 60.44 169 ALA A CA 1
ATOM 1322 C C . ALA A 1 169 ? 3.269 24.120 -7.615 1.00 60.44 169 ALA A C 1
ATOM 1324 O O . ALA A 1 169 ? 3.833 24.657 -6.666 1.00 60.44 169 ALA A O 1
ATOM 1325 N N . ILE A 1 170 ? 2.980 22.817 -7.623 1.00 60.84 170 ILE A N 1
ATOM 1326 C CA . ILE A 1 170 ? 3.336 21.892 -6.551 1.00 60.84 170 ILE A CA 1
ATOM 1327 C C . ILE A 1 170 ? 3.845 20.630 -7.248 1.00 60.84 170 ILE A C 1
ATOM 1329 O O . ILE A 1 170 ? 3.070 19.697 -7.460 1.00 60.84 170 ILE A O 1
ATOM 1333 N N . GLN A 1 171 ? 5.119 20.637 -7.669 1.00 64.25 171 GLN A N 1
ATOM 1334 C CA . GLN A 1 171 ? 5.824 19.455 -8.186 1.00 64.25 171 GLN A CA 1
ATOM 1335 C C . GLN A 1 171 ? 5.736 18.336 -7.145 1.00 64.25 171 GLN A C 1
ATOM 1337 O O . GLN A 1 171 ? 6.566 18.198 -6.250 1.00 64.25 171 GLN A O 1
ATOM 1342 N N . THR A 1 172 ? 4.661 17.569 -7.217 1.00 74.69 172 THR A N 1
ATOM 1343 C CA . THR A 1 172 ? 4.403 16.430 -6.356 1.00 74.69 172 THR A CA 1
ATOM 1344 C C . THR A 1 172 ? 4.623 15.227 -7.235 1.00 74.69 172 THR A C 1
ATOM 1346 O O . THR A 1 172 ? 3.821 14.935 -8.118 1.00 74.69 172 THR A O 1
ATOM 1349 N N . GLY A 1 173 ? 5.759 14.563 -7.035 1.00 86.81 173 GLY A N 1
ATOM 1350 C CA . GLY A 1 173 ? 5.973 13.248 -7.617 1.00 86.81 173 GLY A CA 1
ATOM 1351 C C . GLY A 1 173 ? 4.843 12.328 -7.162 1.00 86.81 173 GLY A C 1
ATOM 1352 O O . GLY A 1 173 ? 4.555 12.247 -5.965 1.00 86.81 173 GLY A O 1
ATOM 1353 N N . LEU A 1 174 ? 4.175 11.681 -8.112 1.00 92.25 174 LEU A N 1
ATOM 1354 C CA . LEU A 1 174 ? 3.110 10.725 -7.838 1.00 92.25 174 LEU A CA 1
ATOM 1355 C C . LEU A 1 174 ? 3.590 9.326 -8.203 1.00 92.25 174 LEU A C 1
ATOM 1357 O O . LEU A 1 174 ? 4.132 9.118 -9.288 1.00 92.25 174 LEU A O 1
ATOM 1361 N N . VAL A 1 175 ? 3.341 8.368 -7.317 1.00 95.12 175 VAL A N 1
ATOM 1362 C CA . VAL A 1 175 ? 3.569 6.946 -7.552 1.00 95.12 175 VAL A CA 1
ATOM 1363 C C . VAL A 1 175 ? 2.219 6.252 -7.666 1.00 95.12 175 VAL A C 1
ATOM 1365 O O . VAL A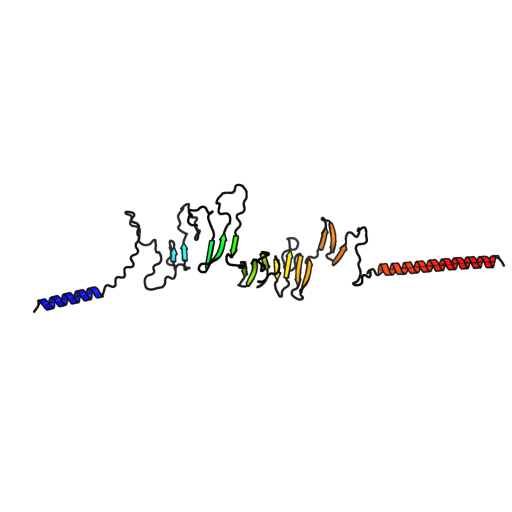 1 175 ? 1.453 6.185 -6.705 1.00 95.12 175 VAL A O 1
ATOM 1368 N N . GLY A 1 176 ? 1.920 5.739 -8.854 1.00 95.94 176 GLY A N 1
ATOM 1369 C CA . GLY A 1 176 ? 0.785 4.852 -9.086 1.00 95.94 176 GLY A CA 1
ATOM 1370 C C . GLY A 1 176 ? 1.242 3.399 -9.093 1.00 95.94 176 GLY A C 1
ATOM 1371 O O . GLY A 1 176 ? 2.243 3.087 -9.737 1.00 95.94 176 GLY A O 1
ATOM 1372 N N . ILE A 1 177 ? 0.516 2.514 -8.412 1.00 97.00 177 ILE A N 1
ATOM 1373 C CA . ILE A 1 177 ? 0.715 1.058 -8.471 1.00 97.00 177 ILE A CA 1
ATOM 1374 C C . ILE A 1 177 ? -0.618 0.420 -8.842 1.00 97.00 177 ILE A C 1
ATOM 1376 O O . ILE A 1 177 ? -1.634 0.719 -8.218 1.00 97.00 177 ILE A O 1
ATOM 1380 N N . GLY A 1 178 ? -0.631 -0.440 -9.855 1.00 94.75 178 GLY A N 1
ATOM 1381 C CA . GLY A 1 178 ? -1.873 -1.031 -10.332 1.00 94.75 178 GLY A CA 1
ATOM 1382 C C . GLY A 1 178 ? -1.841 -1.483 -11.780 1.00 94.75 178 GLY A C 1
ATOM 1383 O O . GLY A 1 178 ? -1.035 -1.006 -12.583 1.00 94.75 178 GLY A O 1
ATOM 1384 N N . ASN A 1 179 ? -2.749 -2.389 -12.127 1.00 92.94 179 ASN A N 1
ATOM 1385 C CA . ASN A 1 179 ? -2.849 -2.945 -13.470 1.00 92.94 179 ASN A CA 1
ATOM 1386 C C . ASN A 1 179 ? -3.377 -1.911 -14.467 1.00 92.94 179 ASN A C 1
ATOM 1388 O O . ASN A 1 179 ? -4.553 -1.559 -14.447 1.00 92.94 179 ASN A O 1
ATOM 1392 N N . ASN A 1 180 ? -2.505 -1.453 -15.372 1.00 91.88 180 ASN A N 1
ATOM 1393 C CA . ASN A 1 180 ? -2.826 -0.429 -16.371 1.00 91.88 180 ASN A CA 1
ATOM 1394 C C . ASN A 1 180 ? -3.306 0.903 -15.751 1.00 91.88 180 ASN A C 1
ATOM 1396 O O . ASN A 1 180 ? -4.109 1.631 -16.337 1.00 91.88 180 ASN A O 1
ATOM 1400 N N . PHE A 1 181 ? -2.806 1.231 -14.557 1.00 93.00 181 PHE A N 1
ATOM 1401 C CA . PHE A 1 181 ? -3.165 2.446 -13.834 1.00 93.00 181 PHE A CA 1
ATOM 1402 C C . PHE A 1 181 ? -2.169 3.583 -14.120 1.00 93.00 181 PHE A C 1
ATOM 1404 O O . PHE A 1 181 ? -1.004 3.520 -13.732 1.00 93.00 181 PHE A O 1
ATOM 1411 N N . LEU A 1 182 ? -2.625 4.632 -14.817 1.00 91.69 182 LEU A N 1
ATOM 1412 C CA . LEU A 1 182 ? -1.761 5.690 -15.372 1.00 91.69 182 LEU A CA 1
ATOM 1413 C C . LEU A 1 182 ? -2.051 7.099 -14.832 1.00 91.69 182 LEU A C 1
ATOM 1415 O O . LEU A 1 182 ? -1.514 8.077 -15.348 1.00 91.69 182 LEU A O 1
ATOM 1419 N N . SER A 1 183 ? -2.932 7.250 -13.845 1.00 91.00 183 SER A N 1
ATOM 1420 C CA . SER A 1 183 ? -3.352 8.574 -13.357 1.00 91.00 183 SER A CA 1
ATOM 1421 C C . SER A 1 183 ? -3.513 8.600 -11.834 1.00 91.00 183 SER A C 1
ATOM 1423 O O . SER A 1 183 ? -4.630 8.792 -11.340 1.00 91.00 183 SER A O 1
ATOM 1425 N N . PRO A 1 184 ? -2.421 8.397 -11.069 1.00 93.12 184 PRO A N 1
ATOM 1426 C CA . PRO A 1 184 ? -2.429 8.590 -9.621 1.00 93.12 184 PRO A CA 1
ATOM 1427 C C . PRO A 1 184 ? -2.957 9.984 -9.247 1.00 93.12 184 PRO A C 1
ATOM 1429 O O . PRO A 1 184 ? -2.773 10.954 -9.973 1.00 93.12 184 PRO A O 1
ATOM 1432 N N . GLN A 1 185 ? -3.637 10.068 -8.103 1.00 91.19 185 GLN A N 1
ATOM 1433 C CA . GLN A 1 185 ? -4.287 11.292 -7.591 1.00 91.19 185 GLN A CA 1
ATOM 1434 C C . GLN A 1 185 ? -3.736 11.681 -6.208 1.00 91.19 185 GLN A C 1
ATOM 1436 O O . GLN A 1 185 ? -4.238 12.575 -5.536 1.00 91.19 185 GLN A O 1
ATOM 1441 N N . SER A 1 186 ? -2.724 10.956 -5.740 1.00 91.38 186 SER A N 1
ATOM 1442 C CA . SER A 1 186 ? -2.076 11.107 -4.440 1.00 91.38 186 SER A CA 1
ATOM 1443 C C . SER A 1 186 ? -0.619 10.676 -4.585 1.00 91.38 186 SER A C 1
ATOM 1445 O O . SER A 1 186 ? -0.293 9.956 -5.531 1.00 91.38 186 SER A O 1
ATOM 1447 N N . GLN A 1 187 ? 0.255 11.115 -3.672 1.00 91.94 187 GLN A N 1
ATOM 1448 C CA . GLN A 1 187 ? 1.697 10.818 -3.731 1.00 91.94 187 GLN A CA 1
ATOM 1449 C C . GLN A 1 187 ? 1.985 9.317 -3.860 1.00 91.94 187 GLN A C 1
ATOM 1451 O O . GLN A 1 187 ? 2.883 8.926 -4.598 1.00 91.94 187 GLN A O 1
ATOM 1456 N N . LEU A 1 188 ? 1.176 8.486 -3.203 1.00 94.62 188 LEU A N 1
ATOM 1457 C CA . LEU A 1 188 ? 1.070 7.056 -3.451 1.00 94.62 188 LEU A CA 1
ATOM 1458 C C . LEU A 1 188 ? -0.406 6.722 -3.686 1.00 94.62 188 LEU A C 1
ATOM 1460 O O . LEU A 1 188 ? -1.244 7.015 -2.835 1.00 94.62 188 LEU A O 1
ATOM 1464 N N . HIS A 1 189 ? -0.728 6.123 -4.828 1.00 95.69 189 HIS A N 1
ATOM 1465 C CA . HIS A 1 189 ? -2.074 5.653 -5.151 1.00 95.69 189 HIS A CA 1
ATOM 1466 C C . HIS A 1 189 ? -1.980 4.214 -5.667 1.00 95.69 189 HIS A C 1
ATOM 1468 O O . HIS A 1 189 ? -1.398 3.959 -6.720 1.00 95.69 189 HIS A O 1
ATOM 1474 N N . ILE A 1 190 ? -2.553 3.277 -4.912 1.00 97.06 190 ILE A N 1
ATOM 1475 C CA . ILE A 1 190 ? -2.666 1.866 -5.289 1.00 97.06 190 ILE A CA 1
ATOM 1476 C C . ILE A 1 190 ? -4.084 1.631 -5.820 1.00 97.06 190 ILE A C 1
ATOM 1478 O O . ILE A 1 190 ? -5.045 1.983 -5.139 1.00 97.06 190 ILE A O 1
ATOM 1482 N N . ASN A 1 191 ? -4.222 1.088 -7.029 1.00 95.31 191 ASN A N 1
ATOM 1483 C CA . ASN A 1 191 ? -5.517 0.880 -7.675 1.00 95.31 191 ASN A CA 1
ATOM 1484 C C . ASN A 1 191 ? -5.469 -0.309 -8.643 1.00 95.31 191 ASN A C 1
ATOM 1486 O O . ASN A 1 191 ? -4.821 -0.221 -9.682 1.00 95.31 191 ASN A O 1
ATOM 1490 N N . ASP A 1 192 ? -6.190 -1.389 -8.337 1.00 90.19 192 A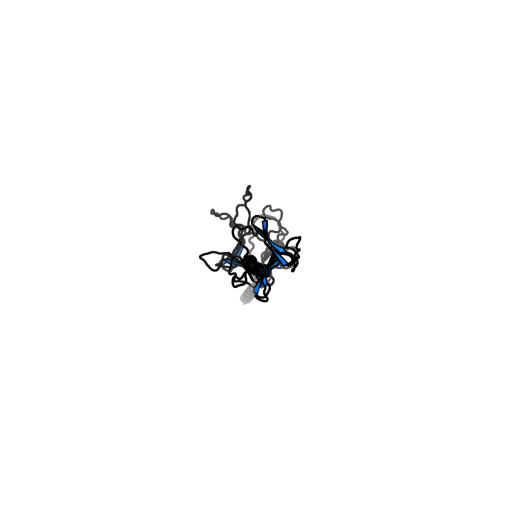SP A N 1
ATOM 1491 C CA . ASP A 1 192 ? -6.310 -2.550 -9.233 1.00 90.19 192 ASP A CA 1
ATOM 1492 C C . ASP A 1 192 ? -7.669 -2.642 -9.962 1.00 90.19 192 ASP A C 1
ATOM 1494 O O . ASP A 1 192 ? -7.981 -3.628 -10.631 1.00 90.19 192 ASP A O 1
ATOM 1498 N N . GLY A 1 193 ? -8.494 -1.596 -9.860 1.00 87.81 193 GLY A N 1
ATOM 1499 C CA . GLY A 1 193 ? -9.800 -1.487 -10.504 1.00 87.81 193 GLY A CA 1
ATOM 1500 C C . GLY A 1 193 ? -10.863 -2.392 -9.882 1.00 87.81 193 GLY A C 1
ATOM 1501 O O . GLY A 1 193 ? -11.694 -1.924 -9.112 1.00 87.81 193 GLY A O 1
ATOM 1502 N N . VAL A 1 194 ? -10.867 -3.672 -10.261 1.00 88.62 194 VAL A N 1
ATOM 1503 C CA . VAL A 1 194 ? -11.947 -4.633 -9.944 1.00 88.62 194 VAL A CA 1
ATOM 1504 C C . VAL A 1 194 ? -11.586 -5.557 -8.779 1.00 88.62 194 VAL A C 1
ATOM 1506 O O . VAL A 1 194 ? -12.467 -6.131 -8.143 1.00 88.62 194 VAL A O 1
ATOM 1509 N N . PHE A 1 195 ? -10.296 -5.720 -8.497 1.00 93.19 195 PHE A N 1
ATOM 1510 C CA . PHE A 1 195 ? -9.824 -6.611 -7.447 1.00 93.19 195 PHE A CA 1
ATOM 1511 C C . PHE A 1 195 ? -9.667 -5.886 -6.116 1.00 93.19 195 PHE A C 1
ATOM 1513 O O . PHE A 1 195 ? -9.495 -4.665 -6.048 1.00 93.19 195 PHE A O 1
ATOM 1520 N N . ASP A 1 196 ? -9.699 -6.676 -5.049 1.00 95.19 196 ASP A N 1
ATOM 1521 C CA . ASP A 1 196 ? -9.334 -6.200 -3.730 1.00 95.19 196 ASP A CA 1
ATOM 1522 C C . ASP A 1 196 ? -7.940 -5.560 -3.768 1.00 95.19 196 ASP A C 1
ATOM 1524 O O . ASP A 1 196 ? -6.975 -6.140 -4.270 1.00 95.19 196 ASP A O 1
ATOM 1528 N N . THR A 1 197 ? -7.839 -4.342 -3.249 1.00 96.25 197 THR A N 1
ATOM 1529 C CA . THR A 1 197 ? -6.615 -3.548 -3.302 1.00 96.25 197 THR A CA 1
ATOM 1530 C C . THR A 1 197 ? -6.143 -3.287 -1.882 1.00 96.25 197 THR A C 1
ATOM 1532 O O . THR A 1 197 ? -6.802 -2.567 -1.130 1.00 96.25 197 THR A O 1
ATOM 1535 N N . TYR A 1 198 ? -4.996 -3.859 -1.512 1.00 96.06 198 TYR A N 1
ATOM 1536 C CA . TYR A 1 198 ? -4.447 -3.777 -0.160 1.00 96.06 198 TYR A CA 1
ATOM 1537 C C . TYR A 1 198 ? -2.976 -3.384 -0.150 1.00 96.06 198 TYR A C 1
ATOM 1539 O O . TYR A 1 198 ? -2.205 -3.760 -1.032 1.00 96.06 198 TYR A O 1
ATOM 1547 N N . THR A 1 199 ? -2.567 -2.760 0.948 1.00 96.94 199 THR A N 1
ATOM 1548 C CA . THR A 1 199 ? -1.215 -2.928 1.476 1.00 96.94 199 THR A CA 1
ATOM 1549 C C . THR A 1 199 ? -1.234 -4.121 2.428 1.00 96.94 199 THR A C 1
ATOM 1551 O O . THR A 1 199 ? -2.022 -4.134 3.377 1.00 96.94 199 THR A O 1
ATOM 1554 N N . GLN A 1 200 ? -0.385 -5.119 2.178 1.00 97.38 200 GLN A N 1
ATOM 1555 C CA . GLN A 1 200 ? -0.233 -6.298 3.033 1.00 97.38 200 GLN A CA 1
ATOM 1556 C C . GLN A 1 200 ? 1.124 -6.259 3.737 1.00 97.38 200 GLN A C 1
ATOM 1558 O O . GLN A 1 200 ? 2.154 -6.030 3.103 1.00 97.38 200 GLN A O 1
ATOM 1563 N N . ILE A 1 201 ? 1.116 -6.477 5.049 1.00 98.19 201 ILE A N 1
ATOM 1564 C CA . ILE A 1 201 ? 2.311 -6.509 5.889 1.00 98.19 201 ILE A CA 1
ATOM 1565 C C . ILE A 1 201 ? 2.381 -7.885 6.539 1.00 98.19 201 ILE A C 1
ATOM 1567 O O . ILE A 1 201 ? 1.477 -8.268 7.282 1.00 98.19 201 ILE A O 1
ATOM 1571 N N . THR A 1 202 ? 3.464 -8.610 6.277 1.00 98.06 202 THR A N 1
ATOM 1572 C CA . THR A 1 202 ? 3.727 -9.924 6.865 1.00 98.06 202 THR A CA 1
ATOM 1573 C C . THR A 1 202 ? 5.116 -9.970 7.494 1.00 98.06 202 THR A C 1
ATOM 1575 O O . THR A 1 202 ? 5.946 -9.079 7.302 1.00 98.06 202 THR A O 1
ATOM 1578 N N . ASN A 1 203 ? 5.375 -11.007 8.281 1.00 97.56 203 ASN A N 1
ATOM 1579 C CA . ASN A 1 203 ? 6.698 -11.330 8.794 1.00 97.56 203 ASN A CA 1
ATOM 1580 C C . ASN A 1 203 ? 6.853 -12.854 8.923 1.00 97.56 203 ASN A C 1
ATOM 1582 O O . ASN A 1 203 ? 5.943 -13.614 8.604 1.00 97.56 203 ASN A O 1
ATOM 1586 N N . ALA A 1 204 ? 7.998 -13.311 9.432 1.00 97.69 204 ALA A N 1
ATOM 1587 C CA . ALA A 1 204 ? 8.266 -14.739 9.596 1.00 97.69 204 ALA A CA 1
ATOM 1588 C C . ALA A 1 204 ? 7.239 -15.483 10.478 1.00 97.69 204 ALA A C 1
ATOM 1590 O O . ALA A 1 204 ? 7.056 -16.679 10.288 1.00 97.69 204 ALA A O 1
ATOM 1591 N N . ALA A 1 205 ? 6.583 -14.801 11.425 1.00 96.75 205 ALA A N 1
ATOM 1592 C CA . ALA A 1 205 ? 5.591 -15.407 12.313 1.00 96.75 205 ALA A CA 1
ATOM 1593 C C . ALA A 1 205 ? 4.205 -15.531 11.665 1.00 96.75 205 ALA A C 1
ATOM 1595 O O . ALA A 1 205 ? 3.481 -16.465 11.987 1.00 96.75 205 ALA A O 1
ATOM 1596 N N . THR A 1 206 ? 3.846 -14.610 10.766 1.00 97.38 206 THR A N 1
ATOM 1597 C CA . THR A 1 206 ? 2.567 -14.651 10.038 1.00 97.38 206 THR A CA 1
ATOM 1598 C C . THR A 1 206 ? 2.667 -15.450 8.741 1.00 97.38 206 THR A C 1
ATOM 1600 O O . THR A 1 206 ? 1.667 -15.933 8.246 1.00 97.38 206 THR A O 1
ATOM 1603 N N . GLY A 1 207 ? 3.865 -15.582 8.165 1.00 97.25 207 GLY A N 1
ATOM 1604 C CA . GLY A 1 207 ? 4.075 -16.211 6.861 1.00 97.25 207 GLY A CA 1
ATOM 1605 C C . GLY A 1 207 ? 4.119 -15.203 5.706 1.00 97.25 207 GLY A C 1
ATOM 1606 O O . GLY A 1 207 ? 4.495 -14.042 5.876 1.00 97.25 207 GLY A O 1
ATOM 1607 N N . ALA A 1 208 ? 3.811 -15.662 4.496 1.00 96.50 208 ALA A N 1
ATOM 1608 C CA . ALA A 1 208 ? 3.899 -14.873 3.258 1.00 96.50 208 ALA A CA 1
ATOM 1609 C C . ALA A 1 208 ? 2.854 -15.277 2.197 1.00 96.50 208 ALA A C 1
ATOM 1611 O O . ALA A 1 208 ? 2.989 -14.944 1.019 1.00 96.50 208 ALA A O 1
ATOM 1612 N N . SER A 1 209 ? 1.832 -16.032 2.596 1.00 96.06 209 SER A N 1
ATOM 1613 C CA . SER A 1 209 ? 0.731 -16.470 1.752 1.00 96.06 209 SER A CA 1
ATOM 1614 C C . SER A 1 209 ? -0.301 -15.355 1.533 1.00 96.06 209 SER A C 1
ATOM 1616 O O . SER A 1 209 ? -0.272 -14.281 2.142 1.00 96.06 209 SER A O 1
ATOM 1618 N N . ALA A 1 210 ? -1.269 -15.623 0.656 1.00 92.75 210 ALA A N 1
ATOM 1619 C CA . ALA A 1 210 ? -2.393 -14.724 0.421 1.00 92.75 210 ALA A CA 1
ATOM 1620 C C . ALA A 1 210 ? -3.373 -14.636 1.608 1.00 92.75 210 ALA A C 1
ATOM 1622 O O . ALA A 1 210 ? -4.302 -13.844 1.530 1.00 92.75 210 ALA A O 1
ATOM 1623 N N . ASN A 1 211 ? -3.200 -15.409 2.679 1.00 95.56 211 ASN A N 1
ATOM 1624 C CA . ASN A 1 211 ? -4.060 -15.367 3.865 1.00 95.56 211 ASN A CA 1
ATOM 1625 C C . ASN A 1 211 ? -3.269 -15.024 5.133 1.00 95.56 211 ASN A C 1
ATOM 1627 O O . ASN A 1 211 ? -3.729 -15.333 6.222 1.00 95.56 211 ASN A O 1
ATOM 1631 N N . ASP A 1 212 ? -2.100 -14.396 4.988 1.00 97.62 212 ASP A N 1
ATOM 1632 C CA . ASP A 1 212 ? -1.182 -14.151 6.100 1.00 97.62 212 ASP A CA 1
ATOM 1633 C C . ASP A 1 212 ? -1.066 -12.647 6.416 1.00 97.62 212 ASP A C 1
ATOM 1635 O O . ASP A 1 212 ? -1.049 -11.795 5.520 1.00 97.62 212 ASP A O 1
ATOM 1639 N N . GLY A 1 213 ? -0.898 -12.311 7.693 1.00 97.69 213 GLY A N 1
ATOM 1640 C CA . GLY A 1 213 ? -0.538 -10.977 8.179 1.00 97.69 213 GLY A CA 1
ATOM 1641 C C . GLY A 1 213 ? -1.667 -9.939 8.204 1.00 97.69 213 GLY A C 1
ATOM 1642 O O . GLY A 1 213 ? -2.847 -10.256 8.322 1.00 97.69 213 GLY A O 1
ATOM 1643 N N . LEU A 1 214 ? -1.292 -8.656 8.142 1.00 98.12 214 LEU A N 1
ATOM 1644 C CA . LEU A 1 214 ? -2.218 -7.521 8.228 1.00 98.12 214 LEU A CA 1
ATOM 1645 C C . LEU A 1 214 ? -2.476 -6.917 6.848 1.00 98.12 214 LEU A C 1
ATOM 1647 O O . LEU A 1 214 ? -1.536 -6.574 6.13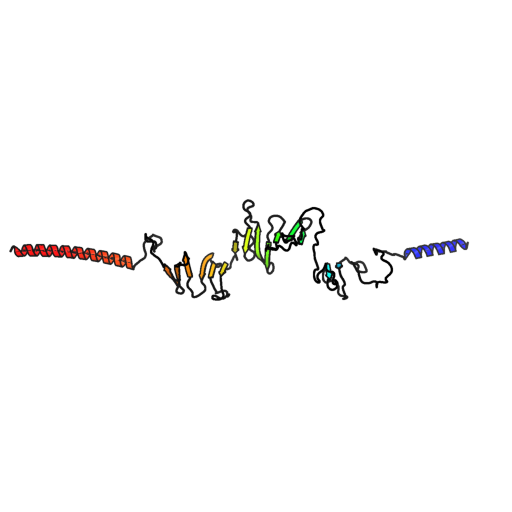0 1.00 98.12 214 LEU A O 1
ATOM 1651 N N . ARG A 1 215 ? -3.751 -6.695 6.521 1.00 97.56 215 ARG A N 1
ATOM 1652 C CA . ARG A 1 215 ? -4.189 -5.976 5.320 1.00 97.56 215 ARG A CA 1
ATOM 1653 C C . ARG A 1 215 ? -4.894 -4.681 5.665 1.00 97.56 215 ARG A C 1
ATOM 1655 O O . ARG A 1 215 ? -5.747 -4.648 6.546 1.00 97.56 215 ARG A O 1
ATOM 1662 N N . ILE A 1 216 ? -4.576 -3.631 4.921 1.00 98.06 216 ILE A N 1
ATOM 1663 C CA . ILE A 1 216 ? -5.295 -2.357 4.959 1.00 98.06 216 ILE A CA 1
ATOM 1664 C C . ILE A 1 216 ? -5.613 -1.968 3.521 1.00 98.06 216 ILE A C 1
ATOM 1666 O O . ILE A 1 216 ? -4.703 -1.910 2.692 1.00 98.06 216 ILE A O 1
ATOM 1670 N N . GLY A 1 217 ? -6.881 -1.713 3.209 1.00 97.06 217 GLY A N 1
ATOM 1671 C CA . GLY A 1 217 ? -7.267 -1.308 1.859 1.00 97.06 217 GLY A CA 1
ATOM 1672 C C . GLY A 1 217 ? -8.765 -1.348 1.597 1.00 97.06 217 GLY A C 1
ATOM 1673 O O . GLY A 1 217 ? -9.554 -1.069 2.497 1.00 97.06 217 GLY A O 1
ATOM 1674 N N . VAL A 1 218 ? -9.148 -1.666 0.360 1.00 97.25 218 VAL A N 1
ATOM 1675 C CA . VAL A 1 218 ? -10.538 -1.657 -0.121 1.00 97.25 218 VAL A CA 1
ATOM 1676 C C . VAL A 1 218 ? -10.891 -2.965 -0.824 1.00 97.25 218 VAL A C 1
ATOM 1678 O O . VAL A 1 218 ? -10.084 -3.513 -1.575 1.00 97.25 218 VAL A O 1
ATOM 1681 N N . LEU A 1 219 ? -12.101 -3.468 -0.578 1.00 95.81 219 LEU A N 1
ATOM 1682 C CA . LEU A 1 219 ? -12.630 -4.649 -1.261 1.00 95.81 219 LEU A CA 1
ATOM 1683 C C . LEU A 1 219 ? -13.090 -4.277 -2.675 1.00 95.81 219 LEU A C 1
ATOM 1685 O O . LEU A 1 219 ? -13.859 -3.336 -2.841 1.00 95.81 219 LEU A O 1
ATOM 1689 N N . GLY A 1 220 ? -12.689 -5.032 -3.692 1.00 93.25 220 GLY A N 1
ATOM 1690 C CA . GLY A 1 220 ? -13.082 -4.812 -5.084 1.00 93.25 220 GLY A CA 1
ATOM 1691 C C . GLY A 1 220 ? -14.552 -5.142 -5.353 1.00 93.25 220 GLY A C 1
ATOM 1692 O O . GLY A 1 220 ? -15.185 -4.528 -6.206 1.00 93.25 220 GLY A O 1
ATOM 1693 N N . SER A 1 221 ? -15.136 -6.061 -4.576 1.00 92.12 221 SER A N 1
ATOM 1694 C CA . SER A 1 221 ? -16.532 -6.493 -4.755 1.00 92.12 221 SER A CA 1
ATOM 1695 C C . SER A 1 221 ? -17.575 -5.410 -4.449 1.00 92.12 221 SER A C 1
ATOM 1697 O O . SER A 1 221 ? -18.652 -5.416 -5.043 1.00 92.12 221 SER A O 1
ATOM 1699 N N . ASN A 1 222 ? -17.287 -4.499 -3.517 1.00 93.69 222 ASN A N 1
ATOM 1700 C CA . ASN A 1 222 ? -18.244 -3.487 -3.054 1.00 93.69 222 ASN A CA 1
ATOM 1701 C C . ASN A 1 222 ? -17.615 -2.140 -2.659 1.00 93.69 222 ASN A C 1
ATOM 1703 O O . ASN A 1 222 ? -18.344 -1.217 -2.304 1.00 93.69 222 ASN A O 1
ATOM 1707 N N . GLY A 1 223 ? -16.290 -2.006 -2.714 1.00 94.81 223 GLY A N 1
ATOM 1708 C CA . GLY A 1 223 ? -15.573 -0.788 -2.339 1.00 94.81 223 GLY A CA 1
ATOM 1709 C C . GLY A 1 223 ? -15.423 -0.565 -0.832 1.00 94.81 223 GLY A C 1
ATOM 1710 O O . GLY A 1 223 ? -14.955 0.501 -0.434 1.00 94.81 223 GLY A O 1
ATOM 1711 N N . ASN A 1 224 ? -15.804 -1.520 0.025 1.00 97.25 224 ASN A N 1
ATOM 1712 C CA . ASN A 1 224 ? -15.710 -1.343 1.475 1.00 97.25 224 ASN A CA 1
ATOM 1713 C C . ASN A 1 224 ? -14.250 -1.216 1.921 1.00 97.25 224 ASN A C 1
ATOM 1715 O O . ASN A 1 224 ? -13.412 -2.052 1.579 1.00 97.25 224 ASN A O 1
ATOM 1719 N N . ALA A 1 225 ? -13.961 -0.204 2.739 1.00 97.81 225 ALA A N 1
ATOM 1720 C CA . ALA A 1 225 ? -12.671 -0.071 3.401 1.00 97.81 225 ALA A CA 1
ATOM 1721 C C . ALA A 1 225 ? -12.514 -1.134 4.497 1.00 97.81 225 ALA A C 1
ATOM 1723 O O . ALA A 1 225 ? -13.453 -1.406 5.248 1.00 97.81 225 ALA A O 1
ATOM 1724 N N . VAL A 1 226 ? -11.320 -1.717 4.604 1.00 97.25 226 VAL A N 1
ATOM 1725 C CA . VAL A 1 226 ? -11.019 -2.782 5.562 1.00 97.25 226 VAL A CA 1
ATOM 1726 C C . VAL A 1 226 ? -9.644 -2.613 6.201 1.00 97.25 226 VAL A C 1
ATOM 1728 O O . VAL A 1 226 ? -8.666 -2.245 5.549 1.00 97.25 226 VAL A O 1
ATOM 1731 N N . ILE A 1 227 ? -9.583 -2.945 7.490 1.00 97.62 227 ILE A N 1
ATOM 1732 C CA . ILE A 1 227 ? -8.364 -3.269 8.233 1.00 97.62 227 ILE A CA 1
ATOM 1733 C C . ILE A 1 227 ? -8.568 -4.699 8.715 1.00 97.62 227 ILE A C 1
ATOM 1735 O O . ILE A 1 227 ? -9.497 -4.963 9.475 1.00 97.62 227 ILE A O 1
ATOM 1739 N N . ASN A 1 228 ? -7.761 -5.624 8.215 1.00 96.62 228 ASN A N 1
ATOM 1740 C CA . ASN A 1 228 ? -8.017 -7.048 8.342 1.00 96.62 228 ASN A CA 1
ATOM 1741 C C . ASN A 1 228 ? -6.765 -7.775 8.834 1.00 96.62 228 ASN A C 1
ATOM 1743 O O . ASN A 1 228 ? -5.796 -7.925 8.089 1.00 96.62 228 ASN A O 1
ATOM 1747 N N . GLN A 1 229 ? -6.790 -8.205 10.093 1.00 97.19 229 GLN A N 1
ATOM 1748 C CA . GLN A 1 229 ? -5.820 -9.146 10.643 1.00 97.19 229 GLN A CA 1
ATOM 1749 C C . GLN A 1 229 ? -6.215 -10.552 10.189 1.00 97.19 229 GLN A C 1
ATOM 1751 O O . GLN A 1 229 ? -7.303 -11.013 10.520 1.00 97.19 229 GLN A O 1
ATOM 1756 N N . GLN A 1 230 ? -5.365 -11.201 9.394 1.00 97.12 230 GLN A N 1
ATOM 1757 C CA . GLN A 1 230 ? -5.628 -12.549 8.887 1.00 97.12 230 GLN A CA 1
ATOM 1758 C C . GLN A 1 230 ? -5.268 -13.649 9.891 1.00 97.12 230 GLN A C 1
ATOM 1760 O O . GLN A 1 230 ? -5.775 -14.764 9.792 1.00 97.12 230 GLN A O 1
ATOM 1765 N N . GLU A 1 231 ? -4.410 -13.343 10.861 1.00 97.06 231 GLU A N 1
ATOM 1766 C CA . GLU A 1 231 ? -3.986 -14.303 11.872 1.00 97.06 231 GLU A CA 1
ATOM 1767 C C . GLU A 1 231 ? -5.034 -14.477 12.976 1.00 97.06 231 GLU A C 1
ATOM 1769 O O . GLU A 1 231 ? -5.739 -13.534 13.340 1.00 97.06 231 GLU A O 1
ATOM 1774 N N . ASN A 1 232 ? -5.052 -15.651 13.617 1.00 96.25 232 ASN A N 1
ATOM 1775 C CA . ASN A 1 232 ? -5.773 -15.872 14.878 1.00 96.25 232 ASN A CA 1
ATOM 1776 C C . ASN A 1 232 ? -5.024 -15.209 16.051 1.00 96.25 232 ASN A C 1
ATOM 1778 O O . ASN A 1 232 ? -4.522 -15.876 16.956 1.00 96.25 232 ASN A O 1
ATOM 1782 N N . GLN A 1 233 ? -4.850 -13.892 15.961 1.00 96.44 233 GLN A N 1
ATOM 1783 C CA . GLN A 1 233 ? -4.072 -13.063 16.869 1.00 96.44 233 GLN A CA 1
ATOM 1784 C C . GLN A 1 233 ? -4.785 -11.736 17.109 1.00 96.44 233 GLN A C 1
ATOM 1786 O O . GLN A 1 233 ? -5.588 -11.260 16.308 1.00 96.44 233 GLN A O 1
ATOM 1791 N N . SER A 1 234 ? -4.447 -11.109 18.226 1.00 96.62 234 SER A N 1
ATOM 1792 C CA . SER A 1 234 ? -5.022 -9.832 18.628 1.00 96.62 234 SER A CA 1
ATOM 1793 C C . SER A 1 234 ? -4.504 -8.648 17.795 1.00 96.62 234 SER A C 1
ATOM 1795 O O . SER A 1 234 ? -3.325 -8.574 17.447 1.00 96.62 234 SER A O 1
ATOM 1797 N N . MET A 1 235 ? -5.368 -7.660 17.547 1.00 97.94 235 MET A N 1
ATOM 1798 C CA . MET A 1 235 ? -5.000 -6.329 17.056 1.00 97.94 235 MET A CA 1
ATOM 1799 C C . MET A 1 235 ? -4.900 -5.348 18.224 1.00 97.94 235 MET A C 1
ATOM 1801 O O . MET A 1 235 ? -5.884 -5.120 18.926 1.00 97.94 235 MET A O 1
ATOM 1805 N N . PHE A 1 236 ? -3.731 -4.733 18.409 1.00 96.38 236 PHE A N 1
ATOM 1806 C CA . PHE A 1 236 ? -3.478 -3.766 19.480 1.00 96.38 236 PHE A CA 1
ATOM 1807 C C . PHE A 1 236 ? -3.403 -2.334 18.952 1.00 96.38 236 PHE A C 1
ATOM 1809 O O . PHE A 1 236 ? -2.696 -2.048 17.987 1.00 96.38 236 PHE A O 1
ATOM 1816 N N . PHE A 1 237 ? -4.054 -1.416 19.660 1.00 96.25 237 PHE A N 1
ATOM 1817 C CA . PHE A 1 237 ? -3.988 0.022 19.430 1.00 96.25 237 PHE A CA 1
ATOM 1818 C C . PHE A 1 237 ? -3.255 0.665 20.605 1.00 96.25 237 PHE A C 1
ATOM 1820 O O . PHE A 1 237 ? -3.778 0.761 21.721 1.00 96.25 237 PHE A O 1
ATOM 1827 N N . ASN A 1 238 ? -2.010 1.064 20.353 1.00 94.88 238 ASN A N 1
ATOM 1828 C CA . ASN A 1 238 ? -1.067 1.483 21.384 1.00 94.88 238 ASN A CA 1
ATOM 1829 C C . ASN A 1 238 ? -0.837 2.999 21.367 1.00 94.88 238 ASN A C 1
ATOM 1831 O O . ASN A 1 238 ? -0.814 3.637 20.317 1.00 94.88 238 ASN A O 1
ATOM 1835 N N . THR A 1 239 ? -0.581 3.584 22.535 1.00 93.06 239 THR A N 1
ATOM 1836 C CA . THR A 1 239 ? -0.043 4.947 22.664 1.00 93.06 239 THR A CA 1
ATOM 1837 C C . THR A 1 239 ? 1.027 4.938 23.738 1.00 93.06 239 THR A C 1
ATOM 1839 O O . THR A 1 239 ? 0.776 4.456 24.843 1.00 93.06 239 THR A O 1
ATOM 1842 N N . ASN A 1 240 ? 2.215 5.460 23.417 1.00 93.62 240 ASN A N 1
ATOM 1843 C CA . ASN A 1 240 ? 3.385 5.401 24.297 1.00 93.62 240 ASN A CA 1
ATOM 1844 C C . ASN A 1 240 ? 3.663 3.966 24.798 1.00 93.62 240 ASN A C 1
ATOM 1846 O O . ASN A 1 240 ? 3.704 3.709 26.000 1.00 93.62 240 ASN A O 1
ATOM 1850 N N . ASN A 1 241 ? 3.749 3.010 23.865 1.00 93.06 241 ASN A N 1
ATOM 1851 C CA . ASN A 1 241 ? 4.009 1.585 24.130 1.00 93.06 241 ASN A CA 1
ATOM 1852 C C . ASN A 1 241 ? 3.013 0.885 25.080 1.00 93.06 241 ASN A C 1
ATOM 1854 O O . ASN A 1 241 ? 3.289 -0.209 25.559 1.00 93.06 241 ASN A O 1
ATOM 1858 N N . THR A 1 242 ? 1.855 1.493 25.351 1.00 88.19 242 THR A N 1
ATOM 1859 C CA . THR A 1 242 ? 0.799 0.920 26.194 1.00 88.19 242 THR A CA 1
ATOM 1860 C C . THR A 1 242 ? -0.442 0.667 25.350 1.00 88.19 242 THR A C 1
ATOM 1862 O O . THR A 1 242 ? -0.917 1.593 24.684 1.00 88.19 242 THR A O 1
ATOM 1865 N N . ALA A 1 243 ? -0.993 -0.547 25.408 1.00 90.88 243 ALA A N 1
ATOM 1866 C CA . ALA A 1 243 ? -2.268 -0.866 24.773 1.00 90.88 243 ALA A CA 1
ATOM 1867 C C . ALA A 1 243 ? -3.389 -0.035 25.399 1.00 90.88 243 ALA A C 1
ATOM 1869 O O . ALA A 1 243 ? -3.577 -0.023 26.615 1.00 90.88 243 ALA A O 1
ATOM 1870 N N . ARG A 1 244 ? -4.115 0.703 24.559 1.00 88.88 244 ARG A N 1
ATOM 1871 C CA . ARG A 1 244 ? -5.287 1.492 24.960 1.00 88.88 244 ARG A CA 1
ATOM 1872 C C . ARG A 1 244 ? -6.573 0.817 24.517 1.00 88.88 244 ARG A C 1
ATOM 1874 O O . ARG A 1 244 ? -7.536 0.827 25.273 1.00 88.88 244 ARG A O 1
ATOM 1881 N N . MET A 1 245 ? -6.549 0.168 23.356 1.00 93.38 245 MET A N 1
ATOM 1882 C CA . MET A 1 245 ? -7.628 -0.672 22.849 1.00 93.38 245 MET A CA 1
ATOM 1883 C C . MET A 1 245 ? -7.048 -1.946 22.226 1.00 93.38 245 MET A C 1
ATOM 1885 O O . MET A 1 245 ? -5.932 -1.937 21.706 1.00 93.38 245 MET A O 1
ATOM 1889 N N . GLN A 1 246 ? -7.809 -3.031 22.269 1.00 94.44 246 GLN A N 1
ATOM 1890 C CA . GLN A 1 246 ? -7.501 -4.285 21.595 1.00 94.44 246 GLN A CA 1
ATOM 1891 C C . GLN A 1 246 ? -8.770 -4.886 21.000 1.00 94.44 246 GLN A C 1
ATOM 1893 O O . GLN A 1 246 ? -9.825 -4.809 21.620 1.00 94.44 246 GLN A O 1
ATOM 1898 N N . ILE A 1 247 ? -8.642 -5.516 19.834 1.00 96.75 247 ILE A N 1
ATOM 1899 C CA . ILE A 1 247 ? -9.599 -6.507 19.333 1.00 96.75 247 ILE A CA 1
ATOM 1900 C C . ILE A 1 247 ? -8.887 -7.850 19.418 1.00 96.75 247 ILE A C 1
ATOM 1902 O O . ILE A 1 247 ? -7.858 -8.023 18.765 1.00 96.75 247 ILE A O 1
ATOM 1906 N N . ASN A 1 248 ? -9.350 -8.753 20.276 1.00 94.94 248 ASN A N 1
ATOM 1907 C CA . ASN A 1 248 ? -8.675 -10.033 20.451 1.00 94.94 248 ASN A CA 1
ATOM 1908 C C . ASN A 1 248 ? -9.015 -11.027 19.332 1.00 94.94 248 ASN A C 1
ATOM 1910 O O . ASN A 1 248 ? -9.869 -10.771 18.485 1.00 94.94 248 ASN A O 1
ATOM 1914 N N . GLU A 1 249 ? -8.354 -12.176 19.343 1.00 95.38 249 GLU A N 1
ATOM 1915 C CA . GLU A 1 249 ? -8.538 -13.251 18.368 1.00 95.38 249 GLU A CA 1
ATOM 1916 C C . GLU A 1 249 ? -9.955 -13.855 18.373 1.00 95.38 249 GLU A C 1
ATOM 1918 O O . GLU A 1 249 ? -10.401 -14.419 17.381 1.00 95.38 249 GLU A O 1
ATOM 1923 N N . SER A 1 250 ? -10.705 -13.680 19.468 1.00 93.88 250 SER A N 1
ATOM 1924 C CA . SER A 1 250 ? -12.126 -14.048 19.562 1.00 93.88 250 SER A CA 1
ATOM 1925 C C . SER A 1 250 ? -13.075 -12.927 19.106 1.00 93.88 250 SER A C 1
ATOM 1927 O O . SER A 1 250 ? -14.291 -13.068 19.224 1.00 93.88 250 SER A O 1
ATOM 1929 N N . GLY A 1 251 ? -12.547 -11.798 18.622 1.00 88.62 251 GLY A N 1
ATOM 1930 C CA . GLY A 1 251 ? -13.323 -10.638 18.181 1.00 88.62 251 GLY A CA 1
ATOM 1931 C C . GLY A 1 251 ? -13.829 -9.731 19.308 1.00 88.62 251 GLY A C 1
ATOM 1932 O O . GLY A 1 251 ? -14.625 -8.829 19.052 1.00 88.62 251 GLY A O 1
ATOM 1933 N N . LEU A 1 252 ? -13.386 -9.937 20.553 1.00 87.81 252 LEU A N 1
ATOM 1934 C CA . LEU A 1 252 ? -13.776 -9.098 21.686 1.00 87.81 252 LEU A CA 1
ATOM 1935 C C . LEU A 1 252 ? -12.966 -7.804 21.713 1.00 87.81 252 LEU A C 1
ATOM 1937 O O . LEU A 1 252 ? -11.743 -7.817 21.566 1.00 87.81 252 LEU A O 1
ATOM 1941 N N . ILE A 1 253 ? -13.659 -6.694 21.960 1.00 92.19 253 ILE A N 1
ATOM 1942 C CA . ILE A 1 253 ? -13.047 -5.375 22.096 1.00 92.19 253 ILE A CA 1
ATOM 1943 C C . ILE A 1 253 ? -12.782 -5.084 23.574 1.00 92.19 253 ILE A C 1
ATOM 1945 O O . ILE A 1 253 ? -13.712 -5.025 24.376 1.00 92.19 253 ILE A O 1
ATOM 1949 N N . THR A 1 254 ? -11.523 -4.822 23.912 1.00 86.19 254 THR A N 1
ATOM 1950 C CA . THR A 1 254 ? -11.101 -4.372 25.244 1.00 86.19 254 THR A CA 1
ATOM 1951 C C . THR A 1 254 ? -10.588 -2.942 25.161 1.00 86.19 254 THR A C 1
ATOM 1953 O O . THR A 1 254 ? -9.760 -2.635 24.304 1.00 86.19 254 THR A O 1
ATOM 1956 N N . VAL A 1 255 ? -11.020 -2.072 26.078 1.00 86.88 255 VAL A N 1
ATOM 1957 C CA . VAL A 1 255 ? -10.449 -0.728 26.259 1.00 86.88 255 VAL A CA 1
ATOM 1958 C C . VAL A 1 255 ? -9.803 -0.647 27.642 1.00 86.88 255 VAL A C 1
ATOM 1960 O O . VAL A 1 255 ? -10.475 -0.744 28.663 1.00 86.88 255 VAL A O 1
ATOM 1963 N N . TYR A 1 256 ? -8.476 -0.511 27.669 1.00 74.94 256 TYR A N 1
ATOM 1964 C CA . TYR A 1 256 ? -7.631 -0.785 28.841 1.00 74.94 256 TYR A CA 1
ATOM 1965 C C . TYR A 1 256 ? -7.587 0.326 29.896 1.00 74.94 256 TYR A C 1
ATOM 1967 O O . TYR A 1 256 ? -7.116 0.098 31.007 1.00 74.94 256 TYR A O 1
ATOM 1975 N N . SER A 1 257 ? -8.046 1.537 29.580 1.00 66.81 257 SER A N 1
ATOM 1976 C CA . SER A 1 257 ? -8.093 2.633 30.549 1.00 66.81 257 SER A CA 1
ATOM 1977 C C . SER A 1 257 ? -9.311 3.507 30.310 1.00 66.81 257 SER A C 1
ATOM 1979 O O . SER A 1 257 ? -9.363 4.263 29.344 1.00 66.81 257 SER A O 1
ATOM 1981 N N . LEU A 1 258 ? -10.256 3.433 31.245 1.00 61.41 258 LEU A N 1
ATOM 1982 C CA . LEU A 1 258 ? -11.371 4.370 31.392 1.00 61.41 258 LEU A CA 1
ATOM 1983 C C . LEU A 1 258 ? -11.018 5.578 32.264 1.00 61.41 258 LEU A C 1
ATOM 1985 O O . LEU A 1 258 ? -11.858 6.453 32.450 1.00 61.41 258 LEU A O 1
ATOM 1989 N N . ALA A 1 259 ? -9.796 5.624 32.809 1.00 53.25 259 ALA A N 1
ATOM 1990 C CA . ALA A 1 259 ? -9.328 6.682 33.695 1.00 53.25 259 ALA A CA 1
ATOM 1991 C C . ALA A 1 259 ? -9.039 7.972 32.907 1.00 53.25 259 ALA A C 1
ATOM 1993 O O . ALA A 1 259 ? -7.902 8.410 32.759 1.00 53.25 259 ALA A O 1
ATOM 1994 N N . SER A 1 260 ? -10.091 8.561 32.357 1.00 52.59 260 SER A N 1
ATOM 1995 C CA . SER A 1 260 ? -10.177 9.985 32.087 1.00 52.59 260 SER A CA 1
ATOM 1996 C C . SER A 1 260 ? -10.891 10.601 33.281 1.00 52.59 260 SER A C 1
ATOM 1998 O O . SER A 1 260 ? -11.906 10.070 33.728 1.00 52.59 260 SER A O 1
ATOM 2000 N N . GLY A 1 261 ? -10.387 11.723 33.794 1.00 52.25 261 GLY A N 1
ATOM 2001 C CA . GLY A 1 261 ? -11.028 12.468 34.882 1.00 52.25 261 GLY A CA 1
ATOM 2002 C C . GLY A 1 261 ? -12.464 12.914 34.579 1.00 52.25 261 GLY A C 1
ATOM 2003 O O . GLY A 1 261 ? -13.123 13.402 35.484 1.00 52.25 261 GLY A O 1
ATOM 2004 N N . ASN A 1 262 ? -12.955 12.722 33.347 1.00 54.03 262 ASN A N 1
ATOM 2005 C CA . ASN A 1 262 ? -14.350 12.874 32.952 1.00 54.03 262 ASN A CA 1
ATOM 2006 C C . ASN A 1 262 ? -14.716 11.773 31.929 1.00 54.03 262 ASN A C 1
ATOM 2008 O O . ASN A 1 262 ? -14.249 11.817 30.791 1.00 54.03 262 ASN A O 1
ATOM 2012 N N . ASN A 1 263 ? -15.509 10.777 32.349 1.00 55.75 263 ASN A N 1
ATOM 2013 C CA . ASN A 1 263 ? -16.144 9.692 31.572 1.00 55.75 263 ASN A CA 1
ATOM 2014 C C . ASN A 1 263 ? -15.953 9.761 30.043 1.00 55.75 263 ASN A C 1
ATOM 2016 O O . ASN A 1 263 ? -16.626 10.539 29.374 1.00 55.75 263 ASN A O 1
ATOM 2020 N N . SER A 1 264 ? -15.065 8.942 29.467 1.00 59.19 264 SER A N 1
ATOM 2021 C CA . SER A 1 264 ? -14.758 9.016 28.022 1.00 59.19 264 SER A CA 1
ATOM 2022 C C . SER A 1 264 ? -15.073 7.752 27.218 1.00 59.19 264 SER A C 1
ATOM 2024 O O . SER A 1 264 ? -14.632 7.645 26.079 1.00 59.19 264 SER A O 1
ATOM 2026 N N . ILE A 1 265 ? -15.864 6.816 27.754 1.00 63.72 265 ILE A N 1
ATOM 2027 C CA . ILE A 1 265 ? -16.530 5.810 26.914 1.00 63.72 265 ILE A CA 1
ATOM 2028 C C . ILE A 1 265 ? -18.035 5.973 27.074 1.00 63.72 265 ILE A C 1
ATOM 2030 O O . ILE A 1 265 ? -18.619 5.565 28.073 1.00 63.72 265 ILE A O 1
ATOM 2034 N N . VAL A 1 266 ? -18.648 6.596 26.070 1.00 60.34 266 VAL A N 1
ATOM 2035 C CA . VAL A 1 266 ? -20.098 6.641 25.899 1.00 60.34 266 VAL A CA 1
ATOM 2036 C C . VAL A 1 266 ? -20.436 5.595 24.842 1.00 60.34 266 VAL A C 1
ATOM 2038 O O . VAL A 1 266 ? -20.249 5.830 23.651 1.00 60.34 266 VAL A O 1
ATOM 2041 N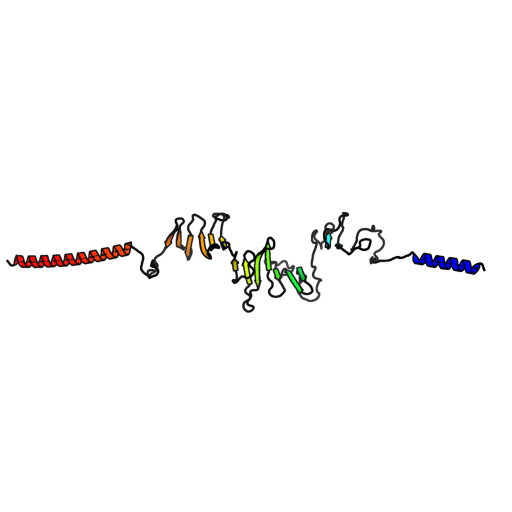 N . LEU A 1 267 ? -20.888 4.416 25.273 1.00 66.50 267 LEU A N 1
ATOM 2042 C CA . LEU A 1 267 ? -21.549 3.467 24.379 1.00 66.50 267 LEU A CA 1
ATOM 2043 C C . LEU A 1 267 ? -22.995 3.930 24.248 1.00 66.50 267 LEU A C 1
ATOM 2045 O O . LEU A 1 267 ? -23.810 3.647 25.120 1.00 66.50 267 LEU A O 1
ATOM 2049 N N . ALA A 1 268 ? -23.290 4.695 23.206 1.00 62.03 268 ALA A N 1
ATOM 2050 C CA . ALA A 1 268 ? -24.637 5.149 22.909 1.00 62.03 268 ALA A CA 1
ATOM 2051 C C . ALA A 1 268 ? -25.079 4.696 21.515 1.00 62.03 268 ALA A C 1
ATOM 2053 O O . ALA A 1 268 ? -24.231 4.470 20.649 1.00 62.03 268 ALA A O 1
ATOM 2054 N N . ASP A 1 269 ? -26.388 4.572 21.274 1.00 65.44 269 ASP A N 1
ATOM 2055 C CA . ASP A 1 269 ? -26.874 4.470 19.893 1.00 65.44 269 ASP A CA 1
ATOM 2056 C C . ASP A 1 269 ? -26.558 5.740 19.093 1.00 65.44 269 ASP A C 1
ATOM 2058 O O . ASP A 1 269 ? -26.081 6.761 19.594 1.00 65.44 269 ASP A O 1
ATOM 2062 N N . LYS A 1 270 ? -26.934 5.686 17.812 1.00 70.44 270 LYS A N 1
ATOM 2063 C CA . LYS A 1 270 ? -26.998 6.824 16.894 1.00 70.44 270 LYS A CA 1
ATOM 2064 C C . LYS A 1 270 ? -27.736 8.059 17.442 1.00 70.44 270 LYS A C 1
ATOM 2066 O O . LYS A 1 270 ? -27.607 9.118 16.838 1.00 70.44 270 LYS A O 1
ATOM 2071 N N . ASN A 1 271 ? -28.517 7.937 18.519 1.00 68.81 271 ASN A N 1
ATOM 2072 C CA . ASN A 1 271 ? -29.273 9.025 19.135 1.00 68.81 271 ASN A CA 1
ATOM 2073 C C . ASN A 1 271 ? -28.649 9.516 20.456 1.00 68.81 271 ASN A C 1
ATOM 2075 O O . ASN A 1 271 ? -29.207 10.411 21.087 1.00 68.81 271 ASN A O 1
ATOM 2079 N N . GLY A 1 272 ? -27.507 8.968 20.886 1.00 59.47 272 GLY A N 1
ATOM 2080 C CA . GLY A 1 272 ? -26.873 9.344 22.151 1.00 59.47 272 GLY A CA 1
ATOM 2081 C C . GLY A 1 272 ? -27.457 8.640 23.386 1.00 59.47 272 GLY A C 1
ATOM 2082 O O . GLY A 1 272 ? -27.079 8.979 24.506 1.00 59.47 272 GLY A O 1
ATOM 2083 N N . THR A 1 273 ? -28.340 7.650 23.215 1.00 68.94 273 THR A N 1
ATOM 2084 C CA . THR A 1 273 ? -28.900 6.849 24.312 1.00 68.94 273 THR A CA 1
ATOM 2085 C C . THR A 1 273 ? -27.909 5.773 24.738 1.00 68.94 273 THR A C 1
ATOM 2087 O O . THR A 1 273 ? -27.554 4.916 23.935 1.00 68.94 273 THR A O 1
ATOM 2090 N N . LEU A 1 274 ? -27.463 5.810 25.998 1.00 67.88 274 LEU A N 1
ATOM 2091 C CA . LEU A 1 274 ? -26.512 4.845 26.557 1.00 67.88 274 LEU A CA 1
ATOM 2092 C C . LEU A 1 274 ? -27.053 3.406 26.505 1.00 67.88 274 LEU A C 1
ATOM 2094 O O . LEU A 1 274 ? -28.078 3.105 27.112 1.00 67.88 274 LEU A O 1
ATOM 2098 N N . TYR A 1 275 ? -26.323 2.498 25.853 1.00 61.81 275 TYR A N 1
ATOM 2099 C CA . TYR A 1 275 ? -26.635 1.068 25.842 1.00 61.81 275 TYR A CA 1
ATOM 2100 C C . TYR A 1 275 ? -25.965 0.386 27.014 1.00 61.81 275 TYR A C 1
ATOM 2102 O O . TYR A 1 275 ? -24.817 -0.039 26.935 1.00 61.81 275 TYR A O 1
ATOM 2110 N N . THR A 1 276 ? -26.718 0.231 28.091 1.00 59.44 276 THR A N 1
ATOM 2111 C CA . THR A 1 276 ? -26.434 -0.795 29.091 1.00 59.44 276 THR A CA 1
ATOM 2112 C C . THR A 1 276 ? -27.769 -1.239 29.667 1.00 59.44 276 THR A C 1
ATOM 2114 O O . THR A 1 276 ? -28.306 -0.640 30.594 1.00 59.44 276 THR A O 1
ATOM 2117 N N . THR A 1 277 ? -28.330 -2.298 29.092 1.00 60.97 277 THR A N 1
ATOM 2118 C CA . THR A 1 277 ? -29.571 -2.941 29.550 1.00 60.97 277 THR A CA 1
ATOM 2119 C C . THR A 1 277 ? -29.519 -3.251 31.051 1.00 60.97 277 THR A C 1
ATOM 2121 O O . THR A 1 277 ? -30.527 -3.170 31.751 1.00 60.97 277 THR A O 1
ATOM 2124 N N . GLU A 1 278 ? -28.323 -3.533 31.575 1.00 70.81 278 GLU A N 1
ATOM 2125 C CA . GLU A 1 278 ? -28.070 -3.716 33.005 1.00 70.81 278 GLU A CA 1
ATOM 2126 C C . GLU A 1 278 ? -28.181 -2.414 33.811 1.00 70.81 278 GLU A C 1
ATOM 2128 O O . GLU A 1 278 ? -28.768 -2.440 34.886 1.00 70.81 278 GLU A O 1
ATOM 2133 N N . ILE A 1 279 ? -27.710 -1.263 33.311 1.00 73.50 279 ILE A N 1
ATOM 2134 C CA . ILE A 1 279 ? -27.841 0.018 34.032 1.00 73.50 279 ILE A CA 1
ATOM 2135 C C . ILE A 1 279 ? -29.291 0.488 34.034 1.00 73.50 279 ILE A C 1
ATOM 2137 O O . ILE A 1 279 ? -29.755 0.962 35.062 1.00 73.50 279 ILE A O 1
ATOM 2141 N N . GLU A 1 280 ? -30.031 0.330 32.936 1.00 76.81 280 GLU A N 1
ATOM 2142 C CA . GLU A 1 280 ? -31.456 0.688 32.896 1.00 76.81 280 GLU A CA 1
ATOM 2143 C C . GLU A 1 280 ? -32.283 -0.197 33.843 1.00 76.81 280 GLU A C 1
ATOM 2145 O O . GLU A 1 280 ? -33.147 0.291 34.578 1.00 76.81 280 GLU A O 1
ATOM 2150 N N . THR A 1 281 ? -31.942 -1.488 33.916 1.00 84.31 281 THR A N 1
ATOM 2151 C CA . THR A 1 281 ? -32.521 -2.421 34.891 1.00 84.31 281 THR A CA 1
ATOM 2152 C C . THR A 1 281 ? -32.166 -2.019 36.325 1.00 84.31 281 THR A C 1
ATOM 2154 O O . THR A 1 281 ? -33.056 -1.929 37.169 1.00 84.31 281 THR A O 1
ATOM 2157 N N . ILE A 1 282 ? -30.896 -1.716 36.610 1.00 84.38 282 ILE A N 1
ATOM 2158 C CA . ILE A 1 282 ? -30.434 -1.266 37.934 1.00 84.38 282 ILE A CA 1
ATOM 2159 C C . ILE A 1 282 ? -31.089 0.065 38.323 1.00 84.38 282 ILE A C 1
ATOM 2161 O O . ILE A 1 282 ? -31.480 0.251 39.476 1.00 84.38 282 ILE A O 1
ATOM 2165 N N . LEU A 1 283 ? -31.246 0.993 37.379 1.00 84.69 283 LEU A N 1
ATOM 2166 C CA . LEU A 1 283 ? -31.858 2.296 37.616 1.00 84.69 283 LEU A CA 1
ATOM 2167 C C . LEU A 1 283 ? -33.343 2.141 37.949 1.00 84.69 283 LEU A C 1
ATOM 2169 O O . LEU A 1 283 ? -33.822 2.738 38.913 1.00 84.69 283 LEU A O 1
ATOM 2173 N N . THR A 1 284 ? -34.041 1.281 37.207 1.00 88.44 284 THR A N 1
ATOM 2174 C CA . THR A 1 284 ? -35.446 0.948 37.456 1.00 88.44 284 THR A CA 1
ATOM 2175 C C . THR A 1 284 ? -35.608 0.268 38.817 1.00 88.44 284 THR A C 1
ATOM 2177 O O . THR A 1 284 ? -36.433 0.693 39.623 1.00 88.44 284 THR A O 1
ATOM 2180 N N . GLN A 1 285 ? -34.768 -0.724 39.135 1.00 94.44 285 GLN A N 1
ATOM 2181 C CA . GLN A 1 285 ? -34.755 -1.379 40.449 1.00 94.44 285 GLN A CA 1
ATOM 2182 C C . GLN A 1 285 ? -34.491 -0.379 41.585 1.00 94.44 285 GLN A C 1
ATOM 2184 O O . GLN A 1 285 ? -35.168 -0.417 42.612 1.00 94.44 285 GLN A O 1
ATOM 2189 N N . SER A 1 286 ? -33.555 0.553 41.400 1.00 93.19 286 SER A N 1
ATOM 2190 C CA . SER A 1 286 ? -33.255 1.609 42.373 1.00 93.19 286 SER A CA 1
ATOM 2191 C C . SER A 1 286 ? -34.457 2.530 42.609 1.00 93.19 286 SER A C 1
ATOM 2193 O O . SER A 1 286 ? -34.797 2.819 43.758 1.00 93.19 286 SER A O 1
ATOM 2195 N N . GLN A 1 287 ? -35.163 2.936 41.549 1.00 95.62 287 GLN A N 1
ATOM 2196 C CA . GLN A 1 287 ? -36.387 3.737 41.657 1.00 95.62 287 GLN A CA 1
ATOM 2197 C C . GLN A 1 287 ? -37.500 2.987 42.399 1.00 95.62 287 GLN A C 1
ATOM 2199 O O . GLN A 1 287 ? -38.117 3.554 43.302 1.00 95.62 287 GLN A O 1
ATOM 2204 N N . THR A 1 288 ? -37.715 1.705 42.089 1.00 97.19 288 THR A N 1
ATOM 2205 C CA . THR A 1 288 ? -38.675 0.860 42.816 1.00 97.19 288 THR A CA 1
ATOM 2206 C C . THR A 1 288 ? -38.314 0.751 44.300 1.00 97.19 288 THR A C 1
ATOM 2208 O O . THR A 1 288 ? -39.186 0.884 45.156 1.00 97.19 288 THR A O 1
ATOM 2211 N N . ILE A 1 289 ? -37.031 0.580 44.636 1.00 97.12 289 ILE A N 1
ATOM 2212 C CA . ILE A 1 289 ? -36.569 0.546 46.032 1.00 97.12 289 ILE A CA 1
ATOM 2213 C C . ILE A 1 289 ? -36.865 1.872 46.751 1.00 97.12 289 ILE A C 1
ATOM 2215 O O . ILE A 1 289 ? -37.272 1.853 47.912 1.00 97.12 289 ILE A O 1
ATOM 2219 N N . GLN A 1 290 ? -36.691 3.021 46.091 1.00 97.69 290 GLN A N 1
ATOM 2220 C CA . GLN A 1 290 ? -37.018 4.326 46.684 1.00 97.69 290 GLN A CA 1
ATOM 2221 C C . GLN A 1 290 ? -38.522 4.486 46.938 1.00 97.69 290 GLN A C 1
ATOM 2223 O O . GLN A 1 290 ? -38.915 4.937 48.012 1.00 97.69 290 GLN A O 1
ATOM 2228 N N . GLN A 1 291 ? -39.365 4.051 45.997 1.00 97.38 291 GLN A N 1
ATOM 2229 C CA . GLN A 1 291 ? -40.821 4.067 46.169 1.00 97.38 291 GLN A CA 1
ATOM 2230 C C . GLN A 1 291 ? -41.262 3.187 47.344 1.00 97.38 291 GLN A C 1
ATOM 2232 O O . GLN A 1 291 ? -42.048 3.626 48.183 1.00 97.38 291 GLN A O 1
ATOM 2237 N N . LEU A 1 292 ? -40.707 1.976 47.458 1.00 98.12 292 LEU A N 1
ATOM 2238 C CA . LEU A 1 292 ? -40.997 1.075 48.575 1.00 98.12 292 LEU A CA 1
ATOM 2239 C C . LEU A 1 292 ? -40.577 1.677 49.922 1.00 98.12 292 LEU A C 1
ATOM 2241 O O . LEU A 1 292 ? -41.326 1.583 50.891 1.00 98.12 292 LEU A O 1
ATOM 2245 N N . LYS A 1 293 ? -39.418 2.344 49.995 1.00 98.00 293 LYS A N 1
ATOM 2246 C CA . LYS A 1 293 ? -38.983 3.045 51.217 1.00 98.00 293 LYS A CA 1
ATOM 2247 C C . LYS A 1 293 ? -39.964 4.137 51.639 1.00 98.00 293 LYS A C 1
ATOM 2249 O O . LYS A 1 293 ? -40.249 4.265 52.827 1.00 98.00 293 LYS A O 1
ATOM 2254 N N . GLN A 1 294 ? -40.489 4.901 50.684 1.00 97.88 294 GLN A N 1
ATOM 2255 C CA . GLN A 1 294 ? -41.469 5.945 50.969 1.00 97.88 294 GLN A CA 1
ATOM 2256 C C . GLN A 1 294 ? -42.792 5.356 51.479 1.00 97.88 294 GLN A C 1
ATOM 2258 O O . GLN A 1 294 ? -43.307 5.812 52.497 1.00 97.88 294 GLN A O 1
ATOM 2263 N N . GLN A 1 295 ? -43.290 4.293 50.841 1.00 98.12 295 GLN A N 1
ATOM 2264 C CA . GLN A 1 295 ? -44.500 3.594 51.286 1.00 98.12 295 GLN A CA 1
ATOM 2265 C C . GLN A 1 295 ? -44.354 3.013 52.699 1.00 98.12 295 GLN A C 1
ATOM 2267 O O . GLN A 1 295 ? -45.278 3.108 53.504 1.00 98.12 295 GLN A O 1
ATOM 2272 N N . VAL A 1 296 ? -43.190 2.444 53.033 1.00 98.25 296 VAL A N 1
ATOM 2273 C CA . VAL A 1 296 ? -42.914 1.943 54.389 1.00 98.25 296 VAL A CA 1
ATOM 2274 C C . VAL A 1 296 ? -42.929 3.080 55.411 1.00 98.25 296 VAL A C 1
ATOM 2276 O O . VAL A 1 296 ? -43.568 2.937 56.449 1.00 98.25 296 VAL A O 1
ATOM 2279 N N . ALA A 1 297 ? -42.309 4.224 55.114 1.00 98.12 297 ALA A N 1
ATOM 2280 C CA . ALA A 1 297 ? -42.318 5.377 56.017 1.00 98.12 297 ALA A CA 1
ATOM 2281 C C . ALA A 1 297 ? -43.739 5.928 56.261 1.00 98.12 297 ALA A C 1
ATOM 2283 O O . ALA A 1 297 ? -44.088 6.307 57.381 1.00 98.12 297 ALA A O 1
ATOM 2284 N N . GLU A 1 298 ? -44.584 5.949 55.227 1.00 98.06 298 GLU A N 1
ATOM 2285 C CA . GLU A 1 298 ? -45.994 6.336 55.348 1.00 98.06 298 GLU A CA 1
ATOM 2286 C C . GLU A 1 298 ? -46.781 5.347 56.221 1.00 98.06 298 GLU A C 1
ATOM 2288 O O . GLU A 1 298 ? -47.521 5.766 57.113 1.00 98.06 298 GLU A O 1
ATOM 2293 N N . LEU A 1 299 ? -46.564 4.041 56.036 1.00 98.25 299 LEU A N 1
ATOM 2294 C CA . LEU A 1 299 ? -47.170 3.000 56.871 1.00 98.25 299 LEU A CA 1
ATOM 2295 C C . LEU A 1 299 ? -46.730 3.105 58.336 1.00 98.25 299 LEU A C 1
ATOM 2297 O O . LEU A 1 299 ? -47.566 3.009 59.235 1.00 98.25 299 LEU A O 1
ATOM 2301 N N . GLU A 1 300 ? -45.440 3.332 58.594 1.00 97.75 300 GLU A N 1
ATOM 2302 C CA . GLU A 1 300 ? -44.909 3.533 59.947 1.00 97.75 300 GLU A CA 1
ATOM 2303 C C . GLU A 1 300 ? -45.572 4.731 60.640 1.00 97.75 300 GLU A C 1
ATOM 2305 O O . GLU A 1 300 ? -45.958 4.637 61.811 1.00 97.75 300 GLU A O 1
ATOM 2310 N N . LYS A 1 301 ? -45.787 5.829 59.905 1.00 98.06 301 LYS A N 1
ATOM 2311 C CA . LYS A 1 301 ? -46.513 7.003 60.399 1.00 98.06 301 LYS A CA 1
ATOM 2312 C C . LYS A 1 301 ? -47.972 6.675 60.729 1.00 98.06 301 LYS A C 1
ATOM 2314 O O . LYS A 1 301 ? -48.421 6.984 61.833 1.00 98.06 301 LYS A O 1
ATOM 2319 N N . SER A 1 302 ? -48.702 6.009 59.832 1.00 97.69 302 SER A N 1
ATOM 2320 C CA . SER A 1 302 ? -50.095 5.609 60.087 1.00 97.69 302 SER A CA 1
ATOM 2321 C C . SER A 1 302 ? -50.221 4.655 61.278 1.00 97.69 302 SER A C 1
ATOM 2323 O O . SER A 1 302 ? -51.149 4.777 62.076 1.00 97.69 302 SER A O 1
ATOM 2325 N N . ILE A 1 303 ? -49.271 3.730 61.454 1.00 97.81 303 ILE A N 1
ATOM 2326 C CA . ILE A 1 303 ? -49.221 2.850 62.630 1.00 97.81 303 ILE A CA 1
ATOM 2327 C C . ILE A 1 303 ? -49.023 3.664 63.913 1.00 97.81 303 ILE A C 1
ATOM 2329 O O . ILE A 1 303 ? -49.686 3.391 64.916 1.00 97.81 303 ILE A O 1
ATOM 2333 N N . ALA A 1 304 ? -48.130 4.656 63.904 1.00 97.12 304 ALA A N 1
ATOM 2334 C CA . ALA A 1 304 ? -47.911 5.527 65.056 1.00 97.12 304 ALA A CA 1
ATOM 2335 C C . ALA A 1 304 ? -49.171 6.338 65.414 1.00 97.12 304 ALA A C 1
ATOM 2337 O O . ALA A 1 304 ? -49.538 6.414 66.588 1.00 97.12 304 ALA A O 1
ATOM 2338 N N . GLU A 1 305 ? -49.872 6.876 64.414 1.00 96.50 305 GLU A N 1
ATOM 2339 C CA . GLU A 1 305 ? -51.138 7.597 64.595 1.00 96.50 305 GLU A CA 1
ATOM 2340 C C . GLU A 1 305 ? -52.234 6.688 65.172 1.00 96.50 305 GLU A C 1
ATOM 2342 O O . GLU A 1 305 ? -52.880 7.051 66.156 1.00 96.50 305 GLU A O 1
ATOM 2347 N N . MET A 1 306 ? -52.395 5.473 64.636 1.00 97.00 306 MET A N 1
ATOM 2348 C CA . MET A 1 306 ? -53.348 4.492 65.169 1.00 97.00 306 MET A CA 1
ATOM 2349 C C . MET A 1 306 ? -53.043 4.136 66.626 1.00 97.00 306 MET A C 1
ATOM 2351 O O . MET A 1 306 ? -53.948 4.140 67.460 1.00 97.00 306 MET A O 1
ATOM 2355 N N . LYS A 1 307 ? -51.774 3.874 66.966 1.00 96.50 307 LYS A N 1
ATOM 2356 C CA . LYS A 1 307 ? -51.363 3.600 68.354 1.00 96.50 307 LYS A CA 1
ATOM 2357 C C . LYS A 1 307 ? -51.731 4.751 69.293 1.00 96.50 307 LYS A C 1
ATOM 2359 O O . LYS A 1 307 ? -52.236 4.496 70.382 1.00 96.50 307 LYS A O 1
ATOM 2364 N N . ALA A 1 308 ? -51.527 5.996 68.862 1.00 95.06 308 ALA A N 1
ATOM 2365 C CA . ALA A 1 308 ? -51.873 7.179 69.646 1.00 95.06 308 ALA A CA 1
ATOM 2366 C C . ALA A 1 308 ? -53.391 7.345 69.851 1.00 95.06 308 ALA A C 1
ATOM 2368 O O . ALA A 1 308 ? -53.814 7.861 70.886 1.00 95.06 308 ALA A O 1
ATOM 2369 N N . ILE A 1 309 ? -54.214 6.911 68.889 1.00 96.38 309 ILE A N 1
ATOM 2370 C CA . ILE A 1 309 ? -55.678 6.874 69.031 1.00 96.38 309 ILE A CA 1
ATOM 2371 C C . ILE A 1 309 ? -56.078 5.810 70.058 1.00 96.38 309 ILE A C 1
ATOM 2373 O O . ILE A 1 309 ? -56.823 6.115 70.986 1.00 96.38 309 ILE A O 1
ATOM 2377 N N . PHE A 1 310 ? -55.555 4.586 69.939 1.00 95.19 310 PHE A N 1
ATOM 2378 C CA . PHE A 1 310 ? -55.894 3.493 70.857 1.00 95.19 310 PHE A CA 1
ATOM 2379 C C . PHE A 1 310 ? -55.431 3.737 72.294 1.00 95.19 310 PHE A C 1
ATOM 2381 O O . PHE A 1 310 ? -56.104 3.295 73.210 1.00 95.19 310 PHE A O 1
ATOM 2388 N N . SER A 1 311 ? -54.336 4.469 72.518 1.00 92.81 311 SER A N 1
ATOM 2389 C CA . SER A 1 311 ? -53.892 4.817 73.876 1.00 92.81 311 SER A CA 1
ATOM 2390 C C . SER A 1 311 ? -54.768 5.858 74.588 1.00 92.81 311 SER A C 1
ATOM 2392 O O . SER A 1 311 ? -54.530 6.141 75.759 1.00 92.81 311 SER A O 1
ATOM 2394 N N . LYS A 1 312 ? -55.715 6.492 73.882 1.00 87.12 312 LYS A N 1
ATOM 2395 C CA . LYS A 1 312 ? -56.614 7.523 74.433 1.00 87.12 312 LYS A CA 1
ATOM 2396 C C . LYS A 1 312 ? -58.006 6.996 74.799 1.00 87.12 312 LYS A C 1
ATOM 2398 O O . LYS A 1 312 ? -58.761 7.746 75.414 1.00 87.12 312 LYS A O 1
ATOM 2403 N N . ASN A 1 313 ? -58.329 5.763 74.412 1.00 71.44 313 ASN A N 1
ATOM 2404 C CA . ASN A 1 313 ? -59.574 5.069 74.749 1.00 71.44 313 ASN A CA 1
ATOM 2405 C C . ASN A 1 313 ? -59.315 4.037 75.846 1.00 71.44 313 ASN A C 1
ATOM 2407 O O . ASN A 1 313 ? -60.242 3.818 76.652 1.00 71.44 313 ASN A O 1
#

Radius of gyration: 46.26 Å; chains: 1; bounding box: 118×43×175 Å